Protein AF-A0A814G4C7-F1 (afdb_monomer_lite)

Secondary structure (DSSP, 8-state):
----S-S-----SEEEETTEEEE--S----------S---HHHHHHHHHHHHHHHHHHHHHHHHSS-HHHHHHHHHHHHHHHHHHH-----S-----HHHHHHHHHTTT-GGGGHHHHHHHHHHHHHHHH-TTS-HHHHHHHS---S--SS----S-GGG-----SGGGTTTS-TTS--EEEEE-S--TTSGGGHHHHHHHHHTT-EE---S-SEEEEEEETTEEEEEEE--EEEEES-GGGGTEEEEEEEE--TTSSBPEEEEEEEE----------------HHHHHHHHHHHHHS-HHHHHT-SSHHHHHHHHHHHH-

Radius of gyration: 27.92 Å; chains: 1; bounding box: 57×71×72 Å

Organism: NCBI:txid104777

Sequence (321 aa):
MFVSNQRNLNLPKEISIVKNNVEVVENFKLLGVAIDKKLTFPKYVAELRTSINKRLYSIKRLFYLSHKRALQKLANTYYNCVHKLLHIKMSGTTVDDFNKLNNELGKYDLECYQHRPIKRISRFIFKIFNNNNSPVRLKMSLTKNCENKTVSYNLMNNDQFFIPSKEDYLFSLDSNLPLLIVGDLNEDLLSEKGKDLKQFMEFYDLKNCITKPTRIKESSSGANFKLTKSLIDVCLHNSIDDFGITLKSDVVGCPFSNHNFICVSLEVQCENLPEEPIYGRNLSSVKVDSIIEELKKVNFEEVLSFVESYRQWGCMKNKIL

Foldseek 3Di:
DDDDPDPDDPDDQWDDDPHDTDGDDPDDDPPPDPPDPPCCVVVVVVVVVVVVQVLLVLLVVQLFQADLVVVLVLVVVVVVVVCVVVVDDDPDDSCSDPVVVCVVCVVVVNNVVVSVSSVVVSVVLVCLVPDPPRDPVVVVNRGGPDDDSPDDDCRDDDPPDDDDDPCNVVPVPPLVDKDKDWFQQVQFPVDPSNVVVVVVCVVSVKDWQEDFFQFWDWDDDDPDIDIDTTRRTTIIINPCVVVQWDKDWDWAQDPPHRGTDIDIDIDHPDPPPPPPPPDDDPDDPVRVVLQVVLVVVDPVVVLVVDPDVVSSVVSSVVSRD

pLDDT: mean 70.3, std 19.33, range [33.22, 98.06]

Structure (mmCIF, N/CA/C/O backbone):
data_AF-A0A814G4C7-F1
#
_entry.id   AF-A0A814G4C7-F1
#
loop_
_atom_site.group_PDB
_atom_site.id
_atom_site.type_symbol
_atom_site.label_atom_id
_atom_site.label_alt_id
_atom_site.label_comp_id
_atom_site.label_asym_id
_atom_site.label_entity_id
_atom_site.label_seq_id
_atom_site.pdbx_PDB_ins_code
_atom_site.Cartn_x
_atom_site.Cartn_y
_atom_site.Cartn_z
_atom_site.occupancy
_atom_site.B_iso_or_equiv
_atom_site.auth_seq_id
_atom_site.auth_comp_id
_atom_site.auth_asym_id
_atom_site.auth_atom_id
_atom_site.pdbx_PDB_model_num
ATOM 1 N N . MET A 1 1 ? -12.009 -15.598 0.744 1.00 60.09 1 MET A N 1
ATOM 2 C CA . MET A 1 1 ? -12.899 -15.146 -0.347 1.00 60.09 1 MET A CA 1
ATOM 3 C C . MET A 1 1 ? -12.364 -15.708 -1.652 1.00 60.09 1 MET A C 1
ATOM 5 O O . MET A 1 1 ? -11.240 -15.378 -2.007 1.00 60.09 1 MET A O 1
ATOM 9 N N . PHE A 1 2 ? -13.120 -16.577 -2.324 1.00 58.19 2 PHE A N 1
ATOM 10 C CA . PHE A 1 2 ? -12.771 -17.032 -3.672 1.00 58.19 2 PHE A CA 1
ATOM 11 C C . PHE A 1 2 ? -13.249 -15.981 -4.669 1.00 58.19 2 PHE A C 1
ATOM 13 O O . PHE A 1 2 ? -14.430 -15.651 -4.692 1.00 58.19 2 PHE A O 1
ATOM 20 N N . VAL A 1 3 ? -12.333 -15.430 -5.463 1.00 56.94 3 VAL A N 1
ATOM 21 C CA . VAL A 1 3 ? -12.662 -14.498 -6.546 1.00 56.94 3 VAL A CA 1
ATOM 22 C C . VAL A 1 3 ? -12.290 -15.180 -7.847 1.00 56.94 3 VAL A C 1
ATOM 24 O O . VAL A 1 3 ? -11.132 -15.538 -8.048 1.00 56.94 3 VAL A O 1
ATOM 27 N N . SER A 1 4 ? -13.270 -15.388 -8.719 1.00 65.38 4 SER A N 1
ATOM 28 C CA . SER A 1 4 ? -13.045 -16.006 -10.020 1.00 65.38 4 SER A CA 1
ATOM 29 C C . SER A 1 4 ? -13.966 -15.418 -11.075 1.00 65.38 4 SER A C 1
ATOM 31 O O . SER A 1 4 ? -15.096 -15.029 -10.792 1.00 65.38 4 SER A O 1
ATOM 33 N N . ASN A 1 5 ? -13.472 -15.403 -12.310 1.00 58.16 5 ASN A N 1
ATOM 34 C CA . ASN A 1 5 ? -14.211 -14.958 -13.487 1.00 58.16 5 ASN A CA 1
ATOM 35 C C . ASN A 1 5 ? -15.009 -16.097 -14.150 1.00 58.16 5 ASN A C 1
ATOM 37 O O . ASN A 1 5 ? -15.668 -15.879 -15.167 1.00 58.16 5 ASN A O 1
ATOM 41 N N . GLN A 1 6 ? -14.943 -17.319 -13.612 1.00 66.06 6 GLN A N 1
ATOM 42 C CA . GLN A 1 6 ? -15.715 -18.456 -14.109 1.00 66.06 6 GLN A CA 1
ATOM 43 C C . GLN A 1 6 ? -17.125 -18.442 -13.513 1.00 66.06 6 GLN A C 1
ATOM 45 O O . GLN A 1 6 ? -17.291 -18.468 -12.297 1.00 66.06 6 GLN A O 1
ATOM 50 N N . ARG A 1 7 ? -18.145 -18.424 -14.381 1.00 65.50 7 ARG A N 1
ATOM 51 C CA . ARG A 1 7 ? -19.561 -18.322 -13.979 1.00 65.50 7 ARG A CA 1
ATOM 52 C C . ARG A 1 7 ? -20.101 -19.561 -13.252 1.00 65.50 7 ARG A C 1
ATOM 54 O O . ARG A 1 7 ? -21.048 -19.420 -12.495 1.00 65.50 7 ARG A O 1
ATOM 61 N N . ASN A 1 8 ? -19.489 -20.732 -13.450 1.00 72.56 8 ASN A N 1
ATOM 62 C CA . ASN A 1 8 ? -19.946 -22.015 -12.903 1.00 72.56 8 ASN A CA 1
ATOM 63 C C . ASN A 1 8 ? -18.814 -22.710 -12.138 1.00 72.56 8 ASN A C 1
ATOM 65 O O . ASN A 1 8 ? -18.283 -23.731 -12.574 1.00 72.56 8 ASN A O 1
ATOM 69 N N . LEU A 1 9 ? -18.400 -22.118 -11.023 1.00 77.25 9 LEU A N 1
ATOM 70 C CA . LEU A 1 9 ? -17.435 -22.745 -10.131 1.00 77.25 9 LEU A CA 1
ATOM 71 C C . LEU A 1 9 ? -18.157 -23.667 -9.155 1.00 77.25 9 LEU A C 1
ATOM 73 O O . LEU A 1 9 ? -18.882 -23.203 -8.280 1.00 77.25 9 LEU A O 1
ATOM 77 N N . ASN A 1 10 ? -17.912 -24.970 -9.283 1.00 82.88 10 ASN A N 1
ATOM 78 C CA . ASN A 1 10 ? -18.248 -25.929 -8.238 1.00 82.88 10 ASN A CA 1
ATOM 79 C C . ASN A 1 10 ? -17.259 -25.737 -7.086 1.00 82.88 10 ASN A C 1
ATOM 81 O O . ASN A 1 10 ? -16.163 -26.300 -7.096 1.00 82.88 10 ASN A O 1
ATOM 85 N N . LEU A 1 11 ? -17.625 -24.885 -6.129 1.00 82.69 11 LEU A N 1
ATOM 86 C CA . LEU A 1 11 ? -16.849 -24.713 -4.909 1.00 82.69 11 LEU A CA 1
ATOM 87 C C . LEU A 1 11 ? -16.983 -25.978 -4.040 1.00 82.69 11 LEU A C 1
ATOM 89 O O . LEU A 1 11 ? -18.080 -26.531 -3.927 1.00 82.69 11 LEU A O 1
ATOM 93 N N . PRO A 1 12 ? -15.887 -26.468 -3.437 1.00 88.25 12 PRO A N 1
ATOM 94 C CA . PRO A 1 12 ? -15.961 -27.572 -2.487 1.00 88.25 12 PRO A CA 1
ATOM 95 C C . PRO A 1 12 ? -16.747 -27.141 -1.241 1.00 88.25 12 PRO A C 1
ATOM 97 O O . PRO A 1 12 ? -16.702 -25.975 -0.859 1.00 88.25 12 PRO A O 1
ATOM 100 N N . LYS A 1 13 ? -17.448 -28.080 -0.590 1.00 88.38 13 LYS A N 1
ATOM 101 C CA . LYS A 1 13 ? -18.199 -27.798 0.650 1.00 88.38 13 LYS A CA 1
ATOM 102 C C . LYS A 1 13 ? -17.291 -27.388 1.810 1.00 88.38 13 LYS A C 1
ATOM 104 O O . LYS A 1 13 ? -17.662 -26.550 2.621 1.00 88.38 13 LYS A O 1
ATOM 109 N N . GLU A 1 14 ? -16.096 -27.964 1.864 1.00 90.31 14 GLU A N 1
ATOM 110 C CA . GLU A 1 14 ? -15.096 -27.688 2.887 1.00 90.31 14 GLU A CA 1
ATOM 111 C C . GLU A 1 14 ? -13.723 -27.543 2.248 1.00 90.31 14 GLU A C 1
ATOM 113 O O . GLU A 1 14 ? -13.413 -28.174 1.233 1.00 90.31 14 GLU A O 1
ATOM 118 N N . ILE A 1 15 ? -12.884 -26.720 2.866 1.00 86.38 15 ILE A N 1
ATOM 119 C CA . ILE A 1 15 ? -11.491 -26.547 2.479 1.00 86.38 15 ILE A CA 1
ATOM 120 C C . ILE A 1 15 ? -10.638 -26.775 3.712 1.00 86.38 15 ILE A C 1
ATOM 122 O O . ILE A 1 15 ? -10.821 -26.117 4.735 1.00 86.38 15 ILE A O 1
ATOM 126 N N . SER A 1 16 ? -9.697 -27.711 3.607 1.00 83.88 16 SER A N 1
ATOM 127 C CA . SER A 1 16 ? -8.701 -27.923 4.651 1.00 83.88 16 SER A CA 1
ATOM 128 C C . SER A 1 16 ? -7.633 -26.841 4.548 1.00 83.88 16 SER A C 1
ATOM 130 O O . SER A 1 16 ? -6.918 -26.743 3.547 1.00 83.88 16 SER A O 1
ATOM 132 N N . ILE A 1 17 ? -7.531 -26.017 5.587 1.00 73.62 17 ILE A N 1
ATOM 133 C CA . ILE A 1 17 ? -6.427 -25.078 5.765 1.00 73.62 17 ILE A CA 1
ATOM 134 C C . ILE A 1 17 ? -5.600 -25.602 6.937 1.00 73.62 17 ILE A C 1
ATOM 136 O O . ILE A 1 17 ? -6.027 -25.578 8.094 1.00 73.62 17 ILE A O 1
ATOM 140 N N . VAL A 1 18 ? -4.406 -26.107 6.618 1.00 84.25 18 VAL A N 1
ATOM 141 C CA . VAL A 1 18 ? -3.503 -26.812 7.542 1.00 84.25 18 VAL A CA 1
ATOM 142 C C . VAL A 1 18 ? -4.119 -28.116 8.075 1.00 84.25 18 VAL A C 1
ATOM 144 O O . VAL A 1 18 ? -3.872 -29.176 7.508 1.00 84.25 18 VAL A O 1
ATOM 147 N N . LYS A 1 19 ? -4.899 -28.050 9.161 1.00 81.38 19 LYS A N 1
ATOM 148 C CA . LYS A 1 19 ? -5.564 -29.191 9.828 1.00 81.38 19 LYS A CA 1
ATOM 149 C C . LYS A 1 19 ? -7.019 -28.899 10.210 1.00 81.38 19 LYS A C 1
ATOM 151 O O . LYS A 1 19 ? -7.645 -29.717 10.874 1.00 81.38 19 LYS A O 1
ATOM 156 N N . ASN A 1 20 ? -7.538 -27.737 9.824 1.00 59.56 20 ASN A N 1
ATOM 157 C CA . ASN A 1 20 ? -8.901 -27.333 10.130 1.00 59.56 20 ASN A CA 1
ATOM 158 C C . ASN A 1 20 ? -9.721 -27.349 8.845 1.00 59.56 20 ASN A C 1
ATOM 160 O O . ASN A 1 20 ? -9.333 -26.725 7.854 1.00 59.56 20 ASN A O 1
ATOM 164 N N . ASN A 1 21 ? -10.855 -28.041 8.885 1.00 84.88 21 ASN A N 1
ATOM 165 C CA . ASN A 1 21 ? -11.843 -27.974 7.822 1.00 84.88 21 ASN A CA 1
ATOM 166 C C . ASN A 1 21 ? -12.663 -26.700 8.005 1.00 84.88 21 ASN A C 1
ATOM 168 O O . ASN A 1 21 ? -13.291 -26.494 9.042 1.00 84.88 21 ASN A O 1
ATOM 172 N N . VAL A 1 22 ? -12.619 -25.834 6.999 1.00 81.25 22 VAL A N 1
ATOM 173 C CA . VAL A 1 22 ? -13.391 -24.596 6.959 1.00 81.25 22 VAL A CA 1
ATOM 174 C C . VAL A 1 22 ? -14.523 -24.782 5.961 1.00 81.25 22 VAL A C 1
ATOM 176 O O . VAL A 1 22 ? -14.273 -25.043 4.783 1.00 81.25 22 VAL A O 1
ATOM 179 N N . GLU A 1 23 ? -15.761 -24.653 6.432 1.00 88.25 23 GLU A N 1
ATOM 180 C CA . GLU A 1 23 ? -16.954 -24.688 5.586 1.00 88.25 23 GLU A CA 1
ATOM 181 C C . GLU A 1 23 ? -16.963 -23.495 4.621 1.00 88.25 23 GLU A C 1
ATOM 183 O O . GLU A 1 23 ? -16.705 -22.346 4.998 1.00 88.25 23 GLU A O 1
ATOM 188 N N . VAL A 1 24 ? -17.266 -23.764 3.353 1.00 86.69 24 VAL A N 1
ATOM 189 C CA . VAL A 1 24 ? -17.439 -22.724 2.341 1.00 86.69 24 VAL A CA 1
ATOM 190 C C . VAL A 1 24 ? -18.880 -22.232 2.391 1.00 86.69 24 VAL A C 1
ATOM 192 O O . VAL A 1 24 ? -19.799 -22.916 1.954 1.00 86.69 24 VAL A O 1
ATOM 195 N N . VAL A 1 25 ? -19.069 -21.016 2.900 1.00 80.56 25 VAL A N 1
ATOM 196 C CA . VAL A 1 25 ? -20.382 -20.362 2.961 1.00 80.56 25 VAL A CA 1
ATOM 197 C C . VAL A 1 25 ? -20.638 -19.508 1.716 1.00 80.56 25 VAL A C 1
ATOM 199 O O . VAL A 1 25 ? -19.768 -18.754 1.276 1.00 80.56 25 VAL A O 1
ATOM 202 N N . GLU A 1 26 ? -21.846 -19.600 1.156 1.00 75.06 26 GLU A N 1
ATOM 203 C CA . GLU A 1 26 ? -22.252 -18.827 -0.033 1.00 75.06 26 GLU A CA 1
ATOM 204 C C . GLU A 1 26 ? -22.404 -17.330 0.263 1.00 75.06 26 GLU A C 1
ATOM 206 O O . GLU A 1 26 ? -22.112 -16.483 -0.579 1.00 75.06 26 GLU A O 1
ATOM 211 N N . ASN A 1 27 ? -22.843 -17.002 1.479 1.00 68.56 27 ASN A N 1
ATOM 212 C CA . ASN A 1 27 ? -23.067 -15.640 1.933 1.00 68.56 27 ASN A CA 1
ATOM 213 C C . ASN A 1 27 ? -22.378 -15.446 3.279 1.00 68.56 27 ASN A C 1
ATOM 215 O O . ASN A 1 27 ? -22.599 -16.211 4.215 1.00 68.56 27 ASN A O 1
ATOM 219 N N . PHE A 1 28 ? -21.584 -14.388 3.403 1.00 65.88 28 PHE A N 1
ATOM 220 C CA . PHE A 1 28 ? -21.055 -13.955 4.689 1.00 65.88 28 PHE A CA 1
ATOM 221 C C . PHE A 1 28 ? -21.421 -12.492 4.906 1.00 65.88 28 PHE A C 1
ATOM 223 O O . PHE A 1 28 ? -21.301 -11.653 4.012 1.00 65.88 28 PHE A O 1
ATOM 230 N N . LYS A 1 29 ? -21.891 -12.173 6.110 1.00 54.06 29 LYS A N 1
ATOM 231 C CA . LYS A 1 29 ? -22.128 -10.791 6.514 1.00 54.06 29 LYS A CA 1
ATOM 232 C C . LYS A 1 29 ? -20.833 -10.264 7.109 1.00 54.06 29 LYS A C 1
ATOM 234 O O . LYS A 1 29 ? -20.399 -10.740 8.155 1.00 54.06 29 LYS A O 1
ATOM 239 N N . LEU A 1 30 ? -20.220 -9.281 6.456 1.00 48.62 30 LEU A N 1
ATOM 240 C CA . LEU A 1 30 ? -19.101 -8.557 7.045 1.00 48.62 30 LEU A CA 1
ATOM 241 C C . LEU A 1 30 ? -19.642 -7.721 8.215 1.00 48.62 30 LEU A C 1
ATOM 243 O O . LEU A 1 30 ? -20.132 -6.608 8.030 1.00 48.62 30 LEU A O 1
ATOM 247 N N . LEU A 1 31 ? -19.602 -8.277 9.424 1.00 40.53 31 LEU A N 1
ATOM 248 C CA . LEU A 1 31 ? -19.873 -7.540 10.654 1.00 40.53 31 LEU A CA 1
ATOM 249 C C . LEU A 1 31 ? -18.631 -6.705 10.961 1.00 40.53 31 LEU A C 1
ATOM 251 O O . LEU A 1 31 ? -17.795 -7.076 11.777 1.00 40.53 31 LEU A O 1
ATOM 255 N N . GLY A 1 32 ? -18.468 -5.613 10.216 1.00 37.72 32 GLY A N 1
ATOM 256 C CA . GLY A 1 32 ? -17.390 -4.654 10.410 1.00 37.72 32 GLY A CA 1
ATOM 257 C C . GLY A 1 32 ? -17.548 -3.933 11.742 1.00 37.72 32 GLY A C 1
ATOM 258 O O . GLY A 1 32 ? -17.999 -2.795 11.775 1.00 37.72 32 GLY A O 1
ATOM 259 N N . VAL A 1 33 ? -17.173 -4.588 12.836 1.00 35.50 33 VAL A N 1
ATOM 260 C CA . VAL A 1 33 ? -16.870 -3.915 14.094 1.00 35.50 33 VAL A CA 1
ATOM 261 C C . VAL A 1 33 ? -15.358 -3.965 14.263 1.00 35.50 33 VAL A C 1
ATOM 263 O O . VAL A 1 33 ? -14.797 -4.926 14.780 1.00 35.50 33 VAL A O 1
ATOM 266 N N . ALA A 1 34 ? -14.684 -2.926 13.775 1.00 39.81 34 ALA A N 1
ATOM 267 C CA . ALA A 1 34 ? -13.292 -2.678 14.116 1.00 39.81 34 ALA A CA 1
ATOM 268 C C . ALA A 1 34 ? -13.260 -2.060 15.522 1.00 39.81 34 ALA A C 1
ATOM 270 O O . ALA A 1 34 ? -13.338 -0.842 15.672 1.00 39.81 34 ALA A O 1
ATOM 271 N N . ILE A 1 35 ? -13.219 -2.899 16.560 1.00 33.22 35 ILE A N 1
ATOM 272 C CA . ILE A 1 35 ? -12.972 -2.434 17.930 1.00 33.22 35 ILE A CA 1
ATOM 273 C C . ILE A 1 35 ? -11.461 -2.305 18.095 1.00 33.22 35 ILE A C 1
ATOM 275 O O . ILE A 1 35 ? -10.769 -3.271 18.415 1.00 33.22 35 ILE A O 1
ATOM 279 N N . ASP A 1 36 ? -10.947 -1.104 17.845 1.00 42.34 36 ASP A N 1
ATOM 280 C CA . ASP A 1 36 ? -9.582 -0.751 18.216 1.00 42.34 36 ASP A CA 1
ATOM 281 C C . ASP A 1 36 ? -9.508 -0.611 19.747 1.00 42.34 36 ASP A C 1
ATOM 283 O O . ASP A 1 36 ? -10.109 0.289 20.337 1.00 42.34 36 ASP A O 1
ATOM 287 N N . LYS A 1 37 ? -8.792 -1.528 20.409 1.00 38.97 37 LYS A N 1
ATOM 288 C CA . LYS A 1 37 ? -8.549 -1.489 21.864 1.00 38.97 37 LYS A CA 1
ATOM 289 C C . LYS A 1 37 ? -7.612 -0.346 22.274 1.00 38.97 37 LYS A C 1
ATOM 291 O O . LYS A 1 37 ? -7.474 -0.067 23.462 1.00 38.97 37 LYS A O 1
ATOM 296 N N . LYS A 1 38 ? -6.978 0.340 21.322 1.00 45.03 38 LYS A N 1
ATOM 297 C CA . LYS A 1 38 ? -6.176 1.535 21.566 1.00 45.03 38 LYS A CA 1
ATOM 298 C C . LYS A 1 38 ? -6.963 2.734 21.062 1.00 45.03 38 LYS A C 1
ATOM 300 O O . LYS A 1 38 ? -6.730 3.211 19.957 1.00 45.03 38 LYS A O 1
ATOM 305 N N . LEU A 1 39 ? -7.857 3.270 21.900 1.00 43.62 39 LEU A N 1
ATOM 306 C CA . LEU A 1 39 ? -8.481 4.587 21.706 1.00 43.62 39 LEU A CA 1
ATOM 307 C C . LEU A 1 39 ? -7.413 5.697 21.766 1.00 43.62 39 LEU A C 1
ATOM 309 O O . LEU A 1 39 ? -7.368 6.543 22.651 1.00 43.62 39 LEU A O 1
ATOM 313 N N . THR A 1 40 ? -6.549 5.713 20.760 1.00 53.72 40 THR A N 1
ATOM 314 C CA . THR A 1 40 ? -5.597 6.763 20.422 1.00 53.72 40 THR A 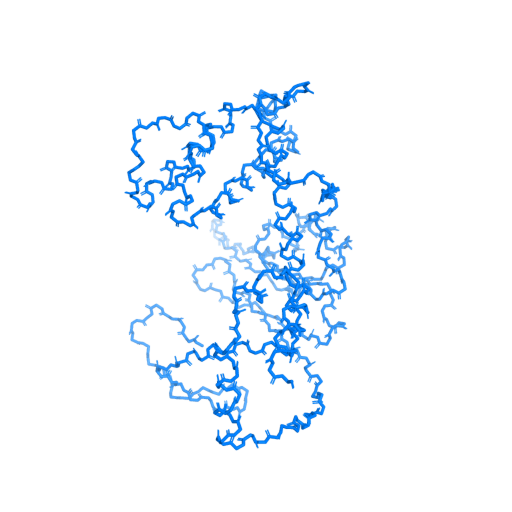CA 1
ATOM 315 C C . THR A 1 40 ? -6.292 7.837 19.597 1.00 53.72 40 THR A C 1
ATOM 317 O O . THR A 1 40 ? -5.640 8.586 18.885 1.00 53.72 40 THR A O 1
ATOM 320 N N . PHE A 1 41 ? -7.618 7.961 19.709 1.00 45.66 41 PHE A N 1
ATOM 321 C CA . PHE A 1 41 ? -8.405 8.966 19.006 1.00 45.66 41 PHE A CA 1
ATOM 322 C C . PHE A 1 41 ? -7.830 10.383 19.174 1.00 45.66 41 PHE A C 1
ATOM 324 O O . PHE A 1 41 ? -7.710 11.073 18.168 1.00 45.66 41 PHE A O 1
ATOM 331 N N . PRO A 1 42 ? -7.340 10.814 20.359 1.00 47.62 42 PRO A N 1
ATOM 332 C CA . PRO A 1 42 ? -6.660 12.106 20.485 1.00 47.62 42 PRO A CA 1
ATOM 333 C C . PRO A 1 42 ? -5.355 12.193 19.682 1.00 47.62 42 PRO A C 1
ATOM 335 O O . PRO A 1 42 ? -5.094 13.214 19.051 1.00 47.62 42 PRO A O 1
ATOM 338 N N . LYS A 1 43 ? -4.556 11.117 19.659 1.00 56.53 43 LYS A N 1
ATOM 339 C CA . LYS A 1 43 ? -3.323 11.026 18.862 1.00 56.53 43 LYS A CA 1
ATOM 340 C C . LYS A 1 43 ? -3.652 11.034 17.368 1.00 56.53 43 LYS A C 1
ATOM 342 O O . LYS A 1 43 ? -3.062 11.810 16.632 1.00 56.53 43 LYS A O 1
ATOM 347 N N . TYR A 1 44 ? -4.660 10.280 16.940 1.00 48.34 44 TYR A N 1
ATOM 348 C CA . TYR A 1 44 ? -5.130 10.236 15.560 1.00 48.34 44 TYR A CA 1
ATOM 349 C C . TYR A 1 44 ? -5.712 11.579 15.110 1.00 48.34 44 TYR A C 1
ATOM 351 O O . TYR A 1 44 ? -5.427 12.040 14.013 1.00 48.34 44 TYR A O 1
ATOM 359 N N . VAL A 1 45 ? -6.473 12.263 15.967 1.00 45.75 45 VAL A N 1
ATOM 360 C CA . VAL A 1 45 ? -6.979 13.619 15.711 1.00 45.75 45 VAL A CA 1
ATOM 361 C C . VAL A 1 45 ? -5.825 14.624 15.648 1.00 45.75 45 VAL A C 1
ATOM 363 O O . VAL A 1 45 ? -5.831 15.490 14.774 1.00 45.75 45 VAL A O 1
ATOM 366 N N . ALA A 1 46 ? -4.803 14.503 16.499 1.00 53.06 46 ALA A N 1
ATOM 367 C CA . ALA A 1 46 ? -3.606 15.345 16.452 1.00 53.06 46 ALA A CA 1
ATOM 368 C C . ALA A 1 46 ? -2.759 15.093 15.191 1.00 53.06 46 ALA A C 1
ATOM 370 O O . ALA A 1 46 ? -2.310 16.042 14.545 1.00 53.06 46 ALA A O 1
ATOM 371 N N . GLU A 1 47 ? -2.589 13.836 14.787 1.00 53.53 47 GLU A N 1
ATOM 372 C CA . GLU A 1 47 ? -1.917 13.429 13.551 1.00 53.53 47 GLU A CA 1
ATOM 373 C C . GLU A 1 47 ? -2.703 13.877 12.318 1.00 53.53 47 GLU A C 1
ATOM 375 O O . GLU A 1 47 ? -2.127 14.411 11.367 1.00 53.53 47 GLU A O 1
ATOM 380 N N . LEU A 1 48 ? -4.030 13.747 12.348 1.00 45.59 48 LEU A N 1
ATOM 381 C CA . LEU A 1 48 ? -4.928 14.204 11.297 1.00 45.59 48 LEU A CA 1
ATOM 382 C C . LEU A 1 48 ? -4.888 15.728 11.180 1.00 45.59 48 LEU A C 1
ATOM 384 O O . LEU A 1 48 ? -4.706 16.238 10.077 1.00 45.59 48 LEU A O 1
ATOM 388 N N . ARG A 1 49 ? -4.957 16.460 12.298 1.00 44.88 49 ARG A N 1
ATOM 389 C CA . ARG A 1 49 ? -4.784 17.920 12.353 1.00 44.88 49 ARG A CA 1
ATOM 390 C C . ARG A 1 49 ? -3.418 18.332 11.818 1.00 44.88 49 ARG A C 1
ATOM 392 O O . ARG A 1 49 ? -3.337 19.236 10.993 1.00 44.88 49 ARG A O 1
ATOM 399 N N . THR A 1 50 ? -2.354 17.632 12.202 1.00 51.94 50 THR A N 1
ATOM 400 C CA . THR A 1 50 ? -0.997 17.860 11.685 1.00 51.94 50 THR A CA 1
ATOM 401 C C . THR A 1 50 ? -0.933 17.606 10.178 1.00 51.94 50 THR A C 1
ATOM 403 O O . THR A 1 50 ? -0.377 18.414 9.436 1.00 51.94 50 THR A O 1
ATOM 406 N N . SER A 1 51 ? -1.560 16.537 9.683 1.00 46.00 51 SER A N 1
ATOM 407 C CA . SER A 1 51 ? -1.633 16.217 8.255 1.00 46.00 51 SER A CA 1
ATOM 408 C C . SER A 1 51 ? -2.429 17.267 7.480 1.00 46.00 51 SER A C 1
ATOM 410 O O . SER A 1 51 ? -2.001 17.695 6.408 1.00 46.00 51 SER A O 1
ATOM 412 N N . ILE A 1 52 ? -3.566 17.717 8.017 1.00 45.22 52 ILE A N 1
ATOM 413 C CA . ILE A 1 52 ? -4.409 18.773 7.445 1.00 45.22 52 ILE A CA 1
ATOM 414 C C . ILE A 1 52 ? -3.642 20.097 7.416 1.00 45.22 52 ILE A C 1
ATOM 416 O O . ILE A 1 52 ? -3.588 20.729 6.365 1.00 45.22 52 ILE A O 1
ATOM 420 N N . ASN A 1 53 ? -2.954 20.470 8.495 1.00 43.97 53 ASN A N 1
ATOM 421 C CA . ASN A 1 53 ? -2.151 21.691 8.571 1.00 43.97 53 ASN A CA 1
ATOM 422 C C . ASN A 1 53 ? -0.947 21.658 7.617 1.00 43.97 53 ASN A C 1
ATOM 424 O O . ASN A 1 53 ? -0.741 22.608 6.860 1.00 43.97 53 ASN A O 1
ATOM 428 N N . LYS A 1 54 ? -0.208 20.538 7.543 1.00 49.06 54 LYS A N 1
ATOM 429 C CA . LYS A 1 54 ? 0.859 20.321 6.541 1.00 49.06 54 LYS A CA 1
ATOM 430 C C . LYS A 1 54 ? 0.319 20.453 5.109 1.00 49.06 54 LYS A C 1
ATOM 432 O O . LYS A 1 54 ? 0.972 21.028 4.228 1.00 49.06 54 LYS A O 1
ATOM 437 N N . ARG A 1 55 ? -0.898 19.952 4.861 1.00 50.38 55 ARG A N 1
ATOM 438 C CA . ARG A 1 55 ? -1.582 20.075 3.566 1.00 50.38 55 ARG A CA 1
ATOM 439 C C . ARG A 1 55 ? -1.970 21.525 3.289 1.00 50.38 55 ARG A C 1
ATOM 441 O O . ARG A 1 55 ? -1.553 22.016 2.248 1.00 50.38 55 ARG A O 1
ATOM 448 N N . LEU A 1 56 ? -2.668 22.211 4.199 1.00 45.44 56 LEU A N 1
ATOM 449 C CA . LEU A 1 56 ? -3.068 23.627 4.104 1.00 45.44 56 LEU A CA 1
ATOM 450 C C . LEU A 1 56 ? -1.868 24.563 3.887 1.00 45.44 56 LEU A C 1
ATOM 452 O O . LEU A 1 56 ? -1.934 25.477 3.070 1.00 45.44 56 LEU A O 1
ATOM 456 N N . TYR A 1 57 ? -0.728 24.289 4.520 1.00 44.97 57 TYR A N 1
ATOM 457 C CA . TYR A 1 57 ? 0.520 25.014 4.275 1.00 44.97 57 TYR A CA 1
ATOM 458 C C . TYR A 1 57 ? 1.062 24.798 2.851 1.00 44.97 57 TYR A C 1
ATOM 460 O O . TYR A 1 57 ? 1.469 25.746 2.176 1.00 44.97 57 TYR A O 1
ATOM 468 N N . SER A 1 58 ? 1.000 23.564 2.341 1.00 45.50 58 SER A N 1
ATOM 469 C CA . SER A 1 58 ? 1.368 23.248 0.951 1.00 45.50 58 SER A CA 1
ATOM 470 C C . SER A 1 58 ? 0.440 23.937 -0.063 1.00 45.50 58 SER A C 1
ATOM 472 O O . SER A 1 58 ? 0.893 24.337 -1.136 1.00 45.50 58 SER A O 1
ATOM 474 N N . ILE A 1 59 ? -0.837 24.135 0.297 1.00 49.28 59 ILE A N 1
ATOM 475 C CA . ILE A 1 59 ? -1.801 24.958 -0.452 1.00 49.28 59 ILE A CA 1
ATOM 476 C C . ILE A 1 59 ? -1.367 26.429 -0.450 1.00 49.28 59 ILE A C 1
ATOM 478 O O . ILE A 1 59 ? -1.291 27.053 -1.505 1.00 49.28 59 ILE A O 1
ATOM 482 N N . LYS A 1 60 ? -1.007 26.978 0.716 1.00 46.81 60 LYS A N 1
ATOM 483 C CA . LYS A 1 60 ? -0.552 28.370 0.856 1.00 46.81 60 LYS A CA 1
ATOM 484 C C . LYS A 1 60 ? 0.739 28.623 0.056 1.00 46.81 60 LYS A C 1
ATOM 486 O O . LYS A 1 60 ? 0.820 29.622 -0.650 1.00 46.81 60 LYS A O 1
ATOM 491 N N . ARG A 1 61 ? 1.704 27.686 0.047 1.00 45.34 61 ARG A N 1
ATOM 492 C CA . ARG A 1 61 ? 2.922 27.762 -0.795 1.00 45.34 61 ARG A CA 1
ATOM 493 C C . ARG A 1 61 ? 2.629 27.709 -2.292 1.00 45.34 61 ARG 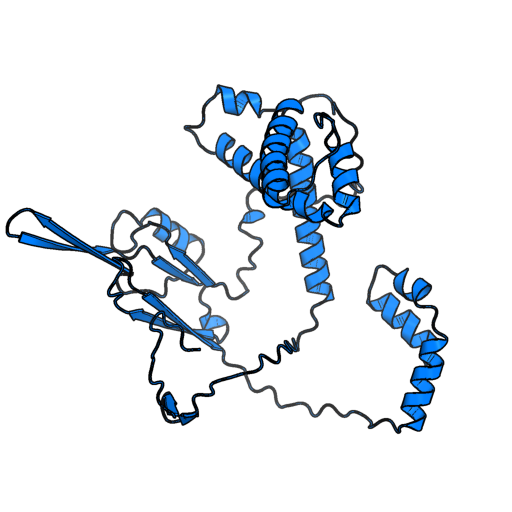A C 1
ATOM 495 O O . ARG A 1 61 ? 3.330 28.369 -3.046 1.00 45.34 61 ARG A O 1
ATOM 502 N N . LEU A 1 62 ? 1.606 26.986 -2.742 1.00 48.53 62 LEU A N 1
ATOM 503 C CA . LEU A 1 62 ? 1.216 26.992 -4.157 1.00 48.53 62 LEU A CA 1
ATOM 504 C C . LEU A 1 62 ? 0.794 28.376 -4.645 1.00 48.53 62 LEU A C 1
ATOM 506 O O . LEU A 1 62 ? 1.193 28.768 -5.737 1.00 48.53 62 LEU A O 1
ATOM 510 N N . PHE A 1 63 ? 0.084 29.137 -3.810 1.00 50.62 63 PHE A N 1
ATOM 511 C CA . PHE A 1 63 ? -0.261 30.532 -4.097 1.00 50.62 63 PHE A CA 1
ATOM 512 C C . PHE A 1 63 ? 0.962 31.470 -4.133 1.00 50.62 63 PHE A C 1
ATOM 514 O O . PHE A 1 63 ? 0.896 32.529 -4.751 1.00 50.62 63 PHE A O 1
ATOM 521 N N . TYR A 1 64 ? 2.091 31.065 -3.540 1.00 44.59 64 TYR A N 1
ATOM 522 C CA . TYR A 1 64 ? 3.386 31.758 -3.630 1.00 44.59 64 TYR A CA 1
ATOM 523 C C . TYR A 1 64 ? 4.274 31.274 -4.793 1.00 44.59 64 TYR A C 1
ATOM 525 O O . TYR A 1 64 ? 5.132 32.017 -5.270 1.00 44.59 64 TYR A O 1
ATOM 533 N N . LEU A 1 65 ? 4.083 30.035 -5.251 1.00 39.19 65 LEU A N 1
ATOM 534 C CA . LEU A 1 65 ? 4.931 29.338 -6.224 1.00 39.19 65 LEU A CA 1
ATOM 535 C C . LEU A 1 65 ? 4.318 29.273 -7.629 1.00 39.19 65 LEU A C 1
ATOM 537 O O . LEU A 1 65 ? 4.757 28.471 -8.442 1.00 39.19 65 LEU A O 1
ATOM 541 N N . SER A 1 66 ? 3.253 30.010 -7.940 1.00 46.75 66 SER A N 1
ATOM 542 C CA . SER A 1 66 ? 2.657 29.979 -9.281 1.00 46.75 66 SER A CA 1
ATOM 543 C C . SER A 1 66 ? 1.874 31.248 -9.584 1.00 46.75 66 SER A C 1
ATOM 545 O O . SER A 1 66 ? 1.158 31.773 -8.735 1.00 46.75 66 SER A O 1
ATOM 547 N N . HIS A 1 67 ? 1.976 31.730 -10.824 1.00 53.84 67 HIS A N 1
ATOM 548 C CA . HIS A 1 67 ? 1.206 32.883 -11.286 1.00 53.84 67 HIS A CA 1
ATOM 549 C C . HIS A 1 67 ? -0.301 32.596 -11.153 1.00 53.84 67 HIS A C 1
ATOM 551 O O . HIS A 1 67 ? -0.744 31.506 -11.528 1.00 53.84 67 HIS A O 1
ATOM 557 N N . LYS A 1 68 ? -1.108 33.577 -10.707 1.00 55.16 68 LYS A N 1
ATOM 558 C CA . LYS A 1 68 ? -2.581 33.445 -10.568 1.00 55.16 68 LYS A CA 1
ATOM 559 C C . LYS A 1 68 ? -3.211 32.777 -11.797 1.00 55.16 68 LYS A C 1
ATOM 561 O O . LYS A 1 68 ? -3.994 31.848 -11.670 1.00 55.16 68 LYS A O 1
ATOM 566 N N . ARG A 1 69 ? -2.773 33.175 -12.996 1.00 55.28 69 ARG A N 1
ATOM 567 C CA . ARG A 1 69 ? -3.244 32.646 -14.285 1.00 55.28 69 ARG A CA 1
ATOM 568 C C . ARG A 1 69 ? -2.895 31.168 -14.522 1.00 55.28 69 ARG A C 1
ATOM 570 O O . ARG A 1 69 ? -3.667 30.468 -15.168 1.00 55.28 69 ARG A O 1
ATOM 577 N N . ALA A 1 70 ? -1.757 30.688 -14.021 1.00 54.56 70 ALA A N 1
ATOM 578 C CA . ALA A 1 70 ? -1.340 29.290 -14.147 1.00 54.56 70 ALA A CA 1
ATOM 579 C C . ALA A 1 70 ? -2.116 28.386 -13.178 1.00 54.56 70 ALA A C 1
ATOM 581 O O . ALA A 1 70 ? -2.633 27.349 -13.593 1.00 54.56 70 ALA A O 1
ATOM 582 N N . LEU A 1 71 ? -2.283 28.824 -11.924 1.00 57.62 71 LEU A N 1
ATOM 583 C CA . LEU A 1 71 ? -3.147 28.142 -10.954 1.00 57.62 71 LEU A CA 1
ATOM 584 C C . LEU A 1 71 ? -4.595 28.103 -11.440 1.00 57.62 71 LEU A C 1
ATOM 586 O O . LEU A 1 71 ? -5.208 27.043 -11.401 1.00 57.62 71 LEU A O 1
ATOM 590 N N . GLN A 1 72 ? -5.100 29.215 -11.984 1.00 57.50 72 GLN A N 1
ATOM 591 C CA . GLN A 1 72 ? -6.449 29.287 -12.542 1.00 57.50 72 GLN A CA 1
ATOM 592 C C . GLN A 1 72 ? -6.625 28.322 -13.716 1.00 57.50 72 GLN A C 1
ATOM 594 O O . GLN A 1 72 ? -7.600 27.585 -13.759 1.00 57.50 72 GLN A O 1
ATOM 599 N N . LYS A 1 73 ? -5.668 28.251 -14.650 1.00 57.25 73 LYS A N 1
ATOM 600 C CA . LYS A 1 73 ? -5.742 27.312 -15.783 1.00 57.25 73 LYS A CA 1
ATOM 601 C C . LYS A 1 73 ? -5.732 25.850 -15.329 1.00 57.25 73 LYS A C 1
ATOM 603 O O . LYS A 1 73 ? -6.507 25.049 -15.852 1.00 57.25 73 LYS A O 1
ATOM 608 N N . LEU A 1 74 ? -4.887 25.501 -14.358 1.00 56.22 74 LEU A N 1
ATOM 609 C CA . LEU A 1 74 ? -4.786 24.136 -13.832 1.00 56.22 74 LEU A CA 1
ATOM 610 C C . LEU A 1 74 ? -6.028 23.745 -13.025 1.00 56.22 74 LEU A C 1
ATOM 612 O O . LEU A 1 74 ? -6.549 22.644 -13.204 1.00 56.22 74 LEU A O 1
ATOM 616 N N . ALA A 1 75 ? -6.537 24.665 -12.206 1.00 56.19 75 ALA A N 1
ATOM 617 C CA . ALA A 1 75 ? -7.812 24.522 -11.519 1.00 56.19 75 ALA A CA 1
ATOM 618 C C . ALA A 1 75 ? -8.947 24.323 -12.533 1.00 56.19 75 ALA A C 1
ATOM 620 O O . ALA A 1 75 ? -9.612 23.293 -12.495 1.00 56.19 75 ALA A O 1
ATOM 621 N N . ASN A 1 76 ? -9.106 25.229 -13.501 1.00 59.56 76 ASN A N 1
ATOM 622 C CA . ASN A 1 76 ? -10.163 25.164 -14.514 1.00 59.56 76 ASN A CA 1
ATOM 623 C C . ASN A 1 76 ? -10.107 23.861 -15.324 1.00 59.56 76 ASN A C 1
ATOM 625 O O . ASN A 1 76 ? -11.139 23.252 -15.585 1.00 59.56 76 ASN A O 1
ATOM 629 N N . THR A 1 77 ? -8.909 23.378 -15.667 1.00 58.62 77 THR A N 1
ATOM 630 C CA . THR A 1 77 ? -8.740 22.090 -16.366 1.00 58.62 77 THR A CA 1
ATOM 631 C C . THR A 1 77 ? -9.241 20.920 -15.526 1.00 58.62 77 THR A C 1
ATOM 633 O O . THR A 1 77 ? -9.968 20.063 -16.021 1.00 58.62 77 THR A O 1
ATOM 636 N N . TYR A 1 78 ? -8.884 20.887 -14.243 1.00 58.66 78 TYR A N 1
ATOM 637 C CA . TYR A 1 78 ? -9.323 19.831 -13.339 1.00 58.66 78 TYR A CA 1
ATOM 638 C C . TYR A 1 78 ? -10.829 19.897 -13.058 1.00 58.66 78 TYR A C 1
ATOM 640 O O . TYR A 1 78 ? -11.508 18.872 -13.086 1.00 58.66 78 TYR A O 1
ATOM 648 N N . TYR A 1 79 ? -11.368 21.089 -12.815 1.00 57.69 79 TYR A N 1
ATOM 649 C CA . TYR A 1 79 ? -12.787 21.264 -12.519 1.00 57.69 79 TYR A CA 1
ATOM 650 C C . TYR A 1 79 ? -13.669 20.992 -13.733 1.00 57.69 79 TYR A C 1
ATOM 652 O O . TYR A 1 79 ? -14.735 20.413 -13.568 1.00 57.69 79 TYR A O 1
ATOM 660 N N . ASN A 1 80 ? -13.189 21.254 -14.950 1.00 58.38 80 ASN A N 1
ATOM 661 C CA . ASN A 1 80 ? -13.838 20.763 -16.165 1.00 58.38 80 ASN A CA 1
ATOM 662 C C . ASN A 1 80 ? -13.924 19.229 -16.188 1.00 58.38 80 ASN A C 1
ATOM 664 O O . ASN A 1 80 ? -14.925 18.681 -16.643 1.00 58.38 80 ASN A O 1
ATOM 668 N N . CYS A 1 81 ? -12.918 18.517 -15.671 1.00 53.28 81 CYS A N 1
ATOM 669 C CA . CYS A 1 81 ? -12.988 17.061 -15.533 1.00 53.28 81 CYS A CA 1
ATOM 670 C C . CYS A 1 81 ? -14.002 16.631 -14.463 1.00 53.28 81 CYS A C 1
ATOM 672 O O . CYS A 1 81 ? -14.756 15.697 -14.705 1.00 53.28 81 CYS A O 1
ATOM 674 N N . VAL A 1 82 ? -14.067 17.316 -13.316 1.00 53.59 82 VAL A N 1
ATOM 675 C CA . VAL A 1 82 ? -15.058 17.024 -12.259 1.00 53.59 82 VAL A CA 1
ATOM 676 C C . VAL A 1 82 ? -16.482 17.316 -12.732 1.00 53.59 82 VAL A C 1
ATOM 678 O O . VAL A 1 82 ? -17.367 16.495 -12.532 1.00 53.59 82 VAL A O 1
ATOM 681 N N . HIS A 1 83 ? -16.694 18.430 -13.431 1.00 63.59 83 HIS A N 1
ATOM 682 C CA . HIS A 1 83 ? -17.969 18.788 -14.050 1.00 63.59 83 HIS A CA 1
ATOM 683 C C . HIS A 1 83 ? -18.424 17.718 -15.046 1.00 63.59 83 HIS A C 1
ATOM 685 O O . HIS A 1 83 ? -19.585 17.319 -15.044 1.00 63.59 83 HIS A O 1
ATOM 691 N N . LYS A 1 84 ? -17.513 17.232 -15.901 1.00 58.56 84 LYS A N 1
ATOM 692 C CA . LYS A 1 84 ? -17.810 16.129 -16.827 1.00 58.56 84 LYS A CA 1
ATOM 693 C C . LYS A 1 84 ? -18.134 14.828 -16.095 1.00 58.56 84 LYS A C 1
ATOM 695 O O . LYS A 1 84 ? -18.982 14.088 -16.567 1.00 58.56 84 LYS A O 1
ATOM 700 N N . LEU A 1 85 ? -17.471 14.563 -14.970 1.00 49.25 85 LEU A N 1
ATOM 701 C CA . LEU A 1 85 ? -17.655 13.339 -14.192 1.00 49.25 85 LEU A CA 1
ATOM 702 C C . LEU A 1 85 ? -18.967 13.337 -13.390 1.00 49.25 85 LEU A C 1
ATOM 704 O O . LEU A 1 85 ? -19.586 12.292 -13.240 1.00 49.25 85 LEU A O 1
ATOM 708 N N . LEU A 1 86 ? -19.371 14.492 -12.854 1.00 55.25 86 LEU A N 1
ATOM 709 C CA . LEU A 1 86 ? -20.508 14.615 -11.935 1.00 55.25 86 LEU A CA 1
ATOM 710 C C . LEU A 1 86 ? -21.761 15.220 -12.586 1.00 55.25 86 LEU A C 1
ATOM 712 O O . LEU A 1 86 ? -22.782 15.354 -11.923 1.00 55.25 86 LEU A O 1
ATOM 716 N N . HIS A 1 87 ? -21.692 15.620 -13.859 1.00 61.84 87 HIS A N 1
ATOM 717 C CA . HIS A 1 87 ? -22.773 16.296 -14.595 1.00 61.84 87 HIS A CA 1
ATOM 718 C C . HIS A 1 87 ? -23.330 17.571 -13.922 1.00 61.84 87 HIS A C 1
ATOM 720 O O . HIS A 1 87 ? -24.428 18.023 -14.246 1.00 61.84 87 HIS A O 1
ATOM 726 N N . ILE A 1 88 ? -22.569 18.196 -13.020 1.00 59.97 88 ILE A N 1
ATOM 727 C CA . ILE A 1 88 ? -22.989 19.406 -12.301 1.00 59.97 88 ILE A CA 1
ATOM 728 C C . ILE A 1 88 ? -22.826 20.610 -13.227 1.00 59.97 88 ILE A C 1
ATOM 730 O O . ILE A 1 88 ? -21.703 21.061 -13.421 1.00 59.97 88 ILE A O 1
ATOM 734 N N . LYS A 1 89 ? -23.920 21.159 -13.772 1.00 56.91 89 LYS A N 1
ATOM 735 C CA . LYS A 1 89 ? -23.890 22.409 -14.551 1.00 56.91 89 LYS A CA 1
ATOM 736 C C . LYS A 1 89 ? -23.526 23.585 -13.644 1.00 56.91 89 LYS A C 1
ATOM 738 O O . LYS A 1 89 ? -24.380 24.098 -12.928 1.00 56.91 89 LYS A O 1
ATOM 743 N N . MET A 1 90 ? -22.280 24.051 -13.700 1.00 56.59 90 MET A N 1
ATOM 744 C CA . MET A 1 90 ? -21.933 25.325 -13.069 1.00 56.59 90 MET A CA 1
ATOM 745 C C . MET A 1 90 ? -22.547 26.460 -13.887 1.00 56.59 90 MET A C 1
ATOM 747 O O . MET A 1 90 ? -22.285 26.587 -15.084 1.00 56.59 90 MET A O 1
ATOM 751 N N . SER A 1 91 ? -23.398 27.270 -13.263 1.00 49.56 91 SER A N 1
ATOM 752 C CA . SER A 1 91 ? -24.077 28.377 -13.929 1.00 49.56 91 SER A CA 1
ATOM 753 C C . SER A 1 91 ? -23.075 29.460 -14.350 1.00 49.56 91 SER A C 1
ATOM 755 O O . SER A 1 91 ? -22.689 30.325 -13.568 1.00 49.56 91 SER A O 1
ATOM 757 N N . GLY A 1 92 ? -22.659 29.405 -15.615 1.00 51.28 92 GLY A N 1
ATOM 758 C CA . GLY A 1 92 ? -22.476 30.589 -16.456 1.00 51.28 92 GLY A CA 1
ATOM 759 C C . GLY A 1 92 ? -21.318 31.543 -16.169 1.00 51.28 92 GLY A C 1
ATOM 760 O O . GLY A 1 92 ? -21.365 32.660 -16.668 1.00 51.28 92 GLY A O 1
ATOM 761 N N . THR A 1 93 ? -20.266 31.167 -15.442 1.00 43.16 93 THR A N 1
ATOM 762 C CA . THR A 1 93 ? -19.076 32.031 -15.361 1.00 43.16 93 THR A CA 1
ATOM 763 C C . THR A 1 93 ? -17.800 31.249 -15.610 1.00 43.16 93 THR A C 1
ATOM 765 O O . THR A 1 93 ? -17.553 30.207 -15.004 1.00 43.16 93 THR A O 1
ATOM 768 N N . THR A 1 94 ? -16.962 31.767 -16.512 1.00 48.88 94 THR A N 1
ATOM 769 C CA . THR A 1 94 ? -15.521 31.547 -16.436 1.00 48.88 94 THR A CA 1
ATOM 770 C C . THR A 1 94 ? -15.130 31.854 -15.002 1.00 48.88 94 THR A C 1
ATOM 772 O O . THR A 1 94 ? -15.225 32.994 -14.548 1.00 48.88 94 THR A O 1
ATOM 775 N N . VAL A 1 95 ? -14.822 30.816 -14.229 1.00 50.72 95 VAL A N 1
ATOM 776 C CA . VAL A 1 95 ? -14.430 31.014 -12.843 1.00 50.72 95 VAL A CA 1
ATOM 777 C C . VAL A 1 95 ? -13.049 31.655 -12.899 1.00 50.72 95 VAL A C 1
ATOM 779 O O . VAL A 1 95 ? -12.037 30.970 -13.016 1.00 50.72 95 VAL A O 1
ATOM 782 N N . ASP A 1 96 ? -13.018 32.983 -12.885 1.00 51.31 96 ASP A N 1
ATOM 783 C CA . ASP A 1 96 ? -11.799 33.793 -12.834 1.00 51.31 96 ASP A CA 1
ATOM 784 C C . ASP A 1 96 ? -11.335 34.017 -11.383 1.00 51.31 96 ASP A C 1
ATOM 786 O O . ASP A 1 96 ? -10.295 34.633 -11.128 1.00 51.31 96 ASP A O 1
ATOM 790 N N . ASP A 1 97 ? -12.099 33.485 -10.424 1.00 56.69 97 ASP A N 1
ATOM 791 C CA . ASP A 1 97 ? -11.865 33.611 -8.994 1.00 56.69 97 ASP A CA 1
ATOM 792 C C . ASP A 1 97 ? -12.060 32.273 -8.268 1.00 56.69 97 ASP A C 1
ATOM 794 O O . ASP A 1 97 ? -13.168 31.746 -8.154 1.00 56.69 97 ASP A O 1
ATOM 798 N N . PHE A 1 98 ? -10.955 31.740 -7.750 1.00 54.16 98 PHE A N 1
ATOM 799 C CA . PHE A 1 98 ? -10.908 30.507 -6.969 1.00 54.16 98 PHE A CA 1
ATOM 800 C C . PHE A 1 98 ? -11.872 30.525 -5.767 1.00 54.16 98 PHE A C 1
ATOM 802 O O . PHE A 1 98 ? -12.427 29.485 -5.419 1.00 54.16 98 PHE A O 1
ATOM 809 N N . ASN A 1 99 ? -12.130 31.698 -5.176 1.00 58.81 99 ASN A N 1
ATOM 810 C CA . ASN A 1 99 ? -13.015 31.828 -4.017 1.00 58.81 99 ASN A CA 1
ATOM 811 C C . ASN A 1 99 ? -14.487 31.599 -4.369 1.00 58.81 99 ASN A C 1
ATOM 813 O O . ASN A 1 99 ? -15.197 30.945 -3.611 1.00 58.81 99 ASN A O 1
ATOM 817 N N . LYS A 1 100 ? -14.946 32.071 -5.536 1.00 63.09 100 LYS A N 1
ATOM 818 C CA . LYS A 1 100 ? -16.331 31.835 -5.978 1.00 63.09 100 LYS A CA 1
ATOM 819 C C . LYS A 1 100 ? -16.604 30.344 -6.144 1.00 63.09 100 LYS A C 1
ATOM 821 O O . LYS A 1 100 ? -17.629 29.850 -5.698 1.00 63.09 100 LYS A O 1
ATOM 826 N N . LEU A 1 101 ? -15.653 29.620 -6.726 1.00 60.03 101 LEU A N 1
ATOM 827 C CA . LEU A 1 101 ? -15.758 28.175 -6.893 1.00 60.03 101 LEU A CA 1
ATOM 828 C C . LEU A 1 101 ? -15.680 27.414 -5.570 1.00 60.03 101 LEU A C 1
ATOM 830 O O . LEU A 1 101 ? -16.390 26.428 -5.404 1.00 60.03 101 LEU A O 1
ATOM 834 N N . ASN A 1 102 ? -14.839 27.869 -4.639 1.00 60.84 102 ASN A N 1
ATOM 835 C CA . ASN A 1 102 ? -14.778 27.300 -3.297 1.00 60.84 102 ASN A CA 1
ATOM 836 C C . ASN A 1 102 ? -16.151 27.385 -2.612 1.00 60.84 102 ASN A C 1
ATOM 838 O O . ASN A 1 102 ? -16.686 26.371 -2.176 1.00 60.84 102 ASN A O 1
ATOM 842 N N . ASN A 1 103 ? -16.767 28.567 -2.657 1.00 66.56 103 ASN A N 1
ATOM 843 C CA . ASN A 1 103 ? -18.090 28.798 -2.088 1.00 66.56 103 ASN A CA 1
ATOM 844 C C . ASN A 1 103 ? -19.181 27.954 -2.772 1.00 66.56 103 ASN A C 1
ATOM 846 O O . ASN A 1 103 ? -20.099 27.491 -2.105 1.00 66.56 103 ASN A O 1
ATOM 850 N N . GLU A 1 104 ? -19.089 27.717 -4.086 1.00 64.31 104 GLU A N 1
ATOM 851 C CA . GLU A 1 104 ? -20.030 26.835 -4.791 1.00 64.31 104 GLU A CA 1
ATOM 852 C C . GLU A 1 104 ? -19.855 25.355 -4.426 1.00 64.31 104 GLU A C 1
ATOM 854 O O . GLU A 1 104 ? -20.847 24.647 -4.296 1.00 64.31 104 GLU A O 1
ATOM 859 N N . LEU A 1 105 ? -18.622 24.869 -4.234 1.00 59.38 105 LEU A N 1
ATOM 860 C CA . LEU A 1 105 ? -18.367 23.487 -3.802 1.00 59.38 105 LEU A CA 1
ATOM 861 C C . LEU A 1 105 ? -18.767 23.248 -2.341 1.00 59.38 105 LEU A C 1
ATOM 863 O O . LEU A 1 105 ? -19.199 22.142 -2.011 1.00 59.38 105 LEU A O 1
ATOM 867 N N . GLY A 1 106 ? -18.661 24.278 -1.497 1.00 61.75 106 GLY A N 1
ATOM 868 C CA . GLY A 1 106 ? -19.145 24.257 -0.116 1.00 61.75 106 GLY A CA 1
ATOM 869 C C . GLY A 1 106 ? -20.642 23.980 -0.010 1.00 61.75 106 GLY A C 1
ATOM 870 O O . GLY A 1 106 ? -21.060 23.247 0.877 1.00 61.75 106 GLY A O 1
ATOM 871 N N . LYS A 1 107 ? -21.451 24.417 -0.988 1.00 70.25 107 LYS A N 1
ATOM 872 C CA . LYS A 1 107 ? -22.894 24.099 -1.036 1.00 70.25 107 LYS A CA 1
ATOM 873 C C . LYS A 1 107 ? -23.202 22.600 -1.126 1.00 70.25 107 LYS A C 1
ATOM 875 O O . LYS A 1 107 ? -24.341 22.209 -0.896 1.00 70.25 107 LYS A O 1
ATOM 880 N N . TYR A 1 108 ? -22.219 21.782 -1.498 1.00 62.50 108 TYR A N 1
ATOM 881 C CA . TYR A 1 108 ? -22.355 20.336 -1.666 1.00 62.50 108 TYR A CA 1
ATOM 882 C C . TYR A 1 108 ? -21.491 19.538 -0.669 1.00 62.50 108 TYR A C 1
ATOM 884 O O . TYR A 1 108 ? -21.283 18.347 -0.889 1.00 62.50 108 TYR A O 1
ATOM 892 N N . ASP A 1 109 ? -20.924 20.175 0.367 1.00 59.38 109 ASP A N 1
ATOM 893 C CA . ASP A 1 109 ? -19.931 19.583 1.289 1.00 59.38 109 ASP A CA 1
ATOM 894 C C . ASP A 1 109 ? -18.675 19.013 0.590 1.00 59.38 109 ASP A C 1
ATOM 896 O O . ASP A 1 109 ? -17.951 18.153 1.101 1.00 59.38 109 ASP A O 1
ATOM 900 N N . LEU A 1 110 ? -18.355 19.519 -0.607 1.00 57.22 110 LEU A N 1
ATOM 901 C CA . LEU A 1 110 ? -17.220 19.055 -1.413 1.00 57.22 110 LEU A CA 1
ATOM 902 C C . LEU A 1 110 ? -15.954 19.902 -1.218 1.00 57.22 110 LEU A C 1
ATOM 904 O O . LEU A 1 110 ? -15.016 19.800 -2.010 1.00 57.22 110 LEU A O 1
ATOM 908 N N . GLU A 1 111 ? -15.865 20.711 -0.161 1.00 57.38 111 GLU A N 1
ATOM 909 C CA . GLU A 1 111 ? -14.689 21.552 0.130 1.00 57.38 111 GLU A CA 1
ATOM 910 C C . GLU A 1 111 ? -13.403 20.712 0.233 1.00 57.38 111 GLU A C 1
ATOM 912 O O . GLU A 1 111 ? -12.332 21.081 -0.259 1.00 57.38 111 GLU A O 1
ATOM 917 N N . CYS A 1 112 ? -13.530 19.491 0.760 1.00 52.56 112 CYS A N 1
ATOM 918 C CA . CYS A 1 112 ? -12.439 18.529 0.884 1.00 52.56 112 CYS A CA 1
ATOM 919 C C . CYS A 1 112 ? -11.840 18.085 -0.467 1.00 52.56 112 CYS A C 1
ATOM 921 O O . CYS A 1 112 ? -10.650 17.741 -0.538 1.00 52.56 112 CYS A O 1
ATOM 923 N N . TYR A 1 113 ? -12.612 18.142 -1.563 1.00 52.78 113 TYR A N 1
ATOM 924 C CA . TYR A 1 113 ? -12.139 17.773 -2.900 1.00 52.78 113 TYR A CA 1
ATOM 925 C C . TYR A 1 113 ? -11.059 18.715 -3.419 1.00 52.78 113 TYR A C 1
ATOM 927 O O . TYR A 1 113 ? -10.345 18.333 -4.340 1.00 52.78 113 TYR A O 1
ATOM 935 N N . GLN A 1 114 ? -10.865 19.886 -2.811 1.00 56.97 114 GLN A N 1
ATOM 936 C CA . GLN A 1 114 ? -9.853 20.871 -3.198 1.00 56.97 114 GLN A CA 1
ATOM 937 C C . GLN A 1 114 ? -8.437 20.453 -2.805 1.00 56.97 114 GLN A C 1
ATOM 939 O O . GLN A 1 114 ? -7.471 20.745 -3.514 1.00 56.97 114 GLN A O 1
ATOM 944 N N . HIS A 1 115 ? -8.288 19.676 -1.730 1.00 54.09 115 HIS A N 1
ATOM 945 C CA . HIS A 1 115 ? -6.975 19.211 -1.287 1.00 54.09 115 HIS A CA 1
ATOM 946 C C . HIS A 1 115 ? -6.298 18.307 -2.322 1.00 54.09 115 HIS A C 1
ATOM 948 O O . HIS A 1 115 ? -5.071 18.301 -2.432 1.00 54.09 115 HIS A O 1
ATOM 954 N N . ARG A 1 116 ? -7.068 17.539 -3.102 1.00 54.75 116 ARG A N 1
ATOM 955 C CA . ARG A 1 116 ? -6.527 16.558 -4.056 1.00 54.75 116 ARG A CA 1
ATOM 956 C C . ARG A 1 116 ? -5.947 17.212 -5.327 1.00 54.75 116 ARG A C 1
ATOM 958 O O . ARG A 1 116 ? -4.822 16.854 -5.684 1.00 54.75 116 ARG A O 1
ATOM 965 N N . PRO A 1 117 ? -6.613 18.183 -5.981 1.00 52.25 117 PRO A N 1
ATOM 966 C CA . PRO A 1 117 ? -6.067 19.007 -7.062 1.00 52.25 117 PRO A CA 1
ATOM 967 C C . PRO A 1 117 ? -4.857 19.789 -6.623 1.00 52.25 117 PRO A C 1
ATOM 969 O O . PRO A 1 117 ? -3.821 19.726 -7.270 1.00 52.25 117 PRO A O 1
ATOM 972 N N . ILE A 1 118 ? -4.962 20.458 -5.480 1.00 55.97 118 ILE A N 1
ATOM 973 C CA . ILE A 1 118 ? -3.893 21.295 -4.962 1.00 55.97 118 ILE A CA 1
ATOM 974 C C . ILE A 1 118 ? -2.665 20.420 -4.671 1.00 55.97 118 ILE A C 1
ATOM 976 O O . ILE A 1 118 ? -1.567 20.730 -5.115 1.00 55.97 118 ILE A O 1
ATOM 980 N N . LYS A 1 119 ? -2.848 19.225 -4.097 1.00 56.47 119 LYS A N 1
ATOM 981 C CA . LYS A 1 119 ? -1.778 18.225 -3.932 1.00 56.47 119 LYS A CA 1
ATOM 982 C C . LYS A 1 119 ? -1.190 17.718 -5.256 1.00 56.47 119 LYS A C 1
ATOM 984 O O . LYS A 1 119 ? 0.002 17.430 -5.331 1.00 56.47 119 LYS A O 1
ATOM 989 N N . ARG A 1 120 ? -1.999 17.549 -6.305 1.00 56.22 120 ARG A N 1
ATOM 990 C CA . ARG A 1 120 ? -1.507 17.129 -7.631 1.00 56.22 120 ARG A CA 1
ATOM 991 C C . ARG A 1 120 ? -0.717 18.247 -8.311 1.00 56.22 120 ARG A C 1
ATOM 993 O O . ARG A 1 120 ? 0.339 17.972 -8.873 1.00 56.22 120 ARG A O 1
ATOM 1000 N N . ILE A 1 121 ? -1.184 19.486 -8.196 1.00 56.78 121 ILE A N 1
ATOM 1001 C CA . ILE A 1 121 ? -0.542 20.688 -8.733 1.00 56.78 121 ILE A CA 1
ATOM 1002 C C . ILE A 1 121 ? 0.775 20.963 -7.987 1.00 56.78 121 ILE A C 1
ATOM 1004 O O . ILE A 1 121 ? 1.788 21.185 -8.645 1.00 56.78 121 ILE A O 1
ATOM 1008 N N . SER A 1 122 ? 0.828 20.841 -6.651 1.00 56.34 122 SER A N 1
ATOM 1009 C CA . SER A 1 122 ? 2.089 20.992 -5.897 1.00 56.34 122 SER A CA 1
ATOM 1010 C C . SER A 1 122 ? 3.114 19.940 -6.292 1.00 56.34 122 SER A C 1
ATOM 1012 O O . SER A 1 122 ? 4.272 20.272 -6.522 1.00 56.34 122 SER A O 1
ATOM 1014 N N . ARG A 1 123 ? 2.693 18.678 -6.425 1.00 58.38 123 ARG A N 1
ATOM 1015 C CA . ARG A 1 123 ? 3.563 17.590 -6.889 1.00 58.38 123 ARG A CA 1
ATOM 1016 C C . ARG A 1 123 ? 4.060 17.826 -8.309 1.00 58.38 123 ARG A C 1
ATOM 1018 O O . ARG A 1 123 ? 5.224 17.560 -8.582 1.00 58.38 123 ARG A O 1
ATOM 1025 N N . PHE A 1 124 ? 3.203 18.315 -9.201 1.00 65.31 124 PHE A N 1
ATOM 1026 C CA . PHE A 1 124 ? 3.590 18.662 -10.566 1.00 65.31 124 PHE A CA 1
ATOM 1027 C C . PHE A 1 124 ? 4.646 19.770 -10.573 1.00 65.31 124 PHE A C 1
ATOM 1029 O O . PHE A 1 124 ? 5.714 19.581 -11.143 1.00 65.31 124 PHE A O 1
ATOM 1036 N N . ILE A 1 125 ? 4.404 20.871 -9.862 1.00 59.50 125 ILE A N 1
ATOM 1037 C CA . ILE A 1 125 ? 5.348 21.991 -9.756 1.00 59.50 125 ILE A CA 1
ATOM 1038 C C . ILE A 1 125 ? 6.671 21.535 -9.135 1.00 59.50 125 ILE A C 1
ATOM 1040 O O . ILE A 1 125 ? 7.734 21.820 -9.680 1.00 59.50 125 ILE A O 1
ATOM 1044 N N . PHE A 1 126 ? 6.620 20.756 -8.053 1.00 63.22 126 PHE A N 1
ATOM 1045 C CA . PHE A 1 126 ? 7.806 20.173 -7.428 1.00 63.22 126 PHE A CA 1
ATOM 1046 C C . PHE A 1 126 ? 8.606 19.311 -8.412 1.00 63.22 126 PHE A C 1
ATOM 1048 O O . PHE A 1 126 ? 9.824 19.453 -8.493 1.00 63.22 126 PHE A O 1
ATOM 1055 N N . LYS A 1 127 ? 7.940 18.455 -9.197 1.00 65.25 127 LYS A N 1
ATOM 1056 C CA . LYS A 1 127 ? 8.590 17.646 -10.239 1.00 65.25 127 LYS A CA 1
ATOM 1057 C C . LYS A 1 127 ? 9.212 18.514 -11.332 1.00 65.25 127 LYS A C 1
ATOM 1059 O O . LYS A 1 127 ? 10.330 18.232 -11.747 1.00 65.25 127 LYS A O 1
ATOM 1064 N N . ILE A 1 128 ? 8.533 19.577 -11.769 1.00 66.88 128 ILE A N 1
ATOM 1065 C CA . ILE A 1 128 ? 9.083 20.507 -12.762 1.00 66.88 128 ILE A CA 1
ATOM 1066 C C . ILE A 1 128 ? 10.355 21.179 -12.235 1.00 66.88 128 ILE A C 1
ATOM 1068 O O . ILE A 1 128 ? 11.344 21.233 -12.962 1.00 66.88 128 ILE A O 1
ATOM 1072 N N . PHE A 1 129 ? 10.372 21.633 -10.982 1.00 61.44 129 PHE A N 1
ATOM 1073 C CA . PHE A 1 129 ? 11.545 22.294 -10.406 1.00 61.44 129 PHE A CA 1
ATOM 1074 C C . PHE A 1 129 ? 12.721 21.350 -10.148 1.00 61.44 129 PHE A C 1
ATOM 1076 O O . PHE A 1 129 ? 13.852 21.720 -10.446 1.00 61.44 129 PHE A O 1
ATOM 1083 N N . ASN A 1 130 ? 12.463 20.145 -9.635 1.00 64.50 130 ASN A N 1
ATOM 1084 C CA . ASN A 1 130 ? 13.521 19.210 -9.238 1.00 64.50 130 ASN A CA 1
ATOM 1085 C C . ASN A 1 130 ? 14.003 18.288 -10.369 1.00 64.50 130 ASN A C 1
ATOM 1087 O O . ASN A 1 130 ? 14.992 17.588 -10.194 1.00 64.50 130 ASN A O 1
ATOM 1091 N N . ASN A 1 131 ? 13.333 18.264 -11.523 1.00 68.19 131 ASN A N 1
ATOM 1092 C CA . ASN A 1 131 ? 13.833 17.553 -12.695 1.00 68.19 131 ASN A CA 1
ATOM 1093 C C . ASN A 1 131 ? 14.746 18.478 -13.521 1.00 68.19 131 ASN A C 1
ATOM 1095 O O . ASN A 1 131 ? 14.315 19.519 -14.033 1.00 68.19 131 ASN A O 1
ATOM 1099 N N . ASN A 1 132 ? 16.015 18.087 -13.666 1.00 75.50 132 ASN A N 1
ATOM 1100 C CA . ASN A 1 132 ? 17.034 18.843 -14.400 1.00 75.50 132 ASN A CA 1
ATOM 1101 C C . ASN A 1 132 ? 16.661 19.052 -15.876 1.00 75.50 132 ASN A C 1
ATOM 1103 O O . ASN A 1 132 ? 16.914 20.125 -16.415 1.00 75.50 132 ASN A O 1
ATOM 1107 N N . ASN A 1 133 ? 15.930 18.107 -16.472 1.00 79.81 133 ASN A N 1
ATOM 1108 C CA . ASN A 1 133 ? 15.510 18.139 -17.876 1.00 79.81 133 ASN A CA 1
ATOM 1109 C C . ASN A 1 133 ? 14.214 18.928 -18.123 1.00 79.81 133 ASN A C 1
ATOM 1111 O O . ASN A 1 133 ? 13.755 19.039 -19.259 1.00 79.81 133 ASN A O 1
ATOM 1115 N N . SER A 1 134 ? 13.581 19.468 -17.079 1.00 70.06 134 SER A N 1
ATOM 1116 C CA . SER A 1 134 ? 12.347 20.238 -17.248 1.00 70.06 134 SER A CA 1
ATOM 1117 C C . SER A 1 134 ? 12.577 21.531 -18.044 1.00 70.06 134 SER A C 1
ATOM 1119 O O . SER A 1 134 ? 13.543 22.248 -17.753 1.00 70.06 134 SER A O 1
ATOM 1121 N N . PRO A 1 135 ? 11.654 21.908 -18.956 1.00 75.69 135 PRO A N 1
ATOM 1122 C CA . PRO A 1 135 ? 11.796 23.099 -19.789 1.00 75.69 135 PRO A CA 1
ATOM 1123 C C . PRO A 1 135 ? 11.981 24.381 -18.971 1.00 75.69 135 PRO A C 1
ATOM 1125 O O . PRO A 1 135 ? 11.161 24.709 -18.110 1.00 75.69 135 PRO A O 1
ATOM 1128 N N . VAL A 1 136 ? 13.017 25.159 -19.296 1.00 71.56 136 VAL A N 1
ATOM 1129 C CA . VAL A 1 136 ? 13.363 26.406 -18.586 1.00 71.56 136 VAL A CA 1
ATOM 1130 C C . VAL A 1 136 ? 12.208 27.411 -18.612 1.00 71.56 136 VAL A C 1
ATOM 1132 O O . VAL A 1 136 ? 11.876 27.988 -17.582 1.00 71.56 136 VAL A O 1
ATOM 1135 N N . ARG A 1 137 ? 11.510 27.559 -19.749 1.00 62.78 137 ARG A N 1
ATOM 1136 C CA . ARG A 1 137 ? 10.319 28.426 -19.860 1.00 62.78 137 ARG A CA 1
ATOM 1137 C C . ARG A 1 137 ? 9.194 28.022 -18.905 1.00 62.78 137 ARG A C 1
ATOM 1139 O O . ARG A 1 137 ? 8.537 28.891 -18.340 1.00 62.78 137 ARG A O 1
ATOM 1146 N N . LEU A 1 138 ? 8.994 26.720 -18.700 1.00 58.28 138 LEU A N 1
ATOM 1147 C CA . LEU A 1 138 ? 7.979 26.209 -17.783 1.00 58.28 138 LEU A CA 1
ATOM 1148 C C . LEU A 1 138 ? 8.397 26.439 -16.328 1.00 58.28 138 LEU A C 1
ATOM 1150 O O . LEU A 1 138 ? 7.584 26.932 -15.552 1.00 58.28 138 LEU A O 1
ATOM 1154 N N . LYS A 1 139 ? 9.667 26.178 -15.984 1.00 66.06 139 LYS A N 1
ATOM 1155 C CA . LYS A 1 139 ? 10.244 26.537 -14.679 1.00 66.06 139 LYS A CA 1
ATOM 1156 C C . LYS A 1 139 ? 10.018 28.021 -14.385 1.00 66.06 139 LYS A C 1
ATOM 1158 O O . LYS A 1 139 ? 9.355 28.328 -13.408 1.00 66.06 139 LYS A O 1
ATOM 1163 N N . MET A 1 140 ? 10.431 28.916 -15.287 1.00 61.88 140 MET A N 1
ATOM 1164 C CA . MET A 1 140 ? 10.250 30.370 -15.147 1.00 61.88 140 MET A CA 1
ATOM 1165 C C . MET A 1 140 ? 8.783 30.784 -14.981 1.00 61.88 140 MET A C 1
ATOM 1167 O O . MET A 1 140 ? 8.484 31.627 -14.146 1.00 61.88 140 MET A O 1
ATOM 1171 N N . SER A 1 141 ? 7.846 30.163 -15.709 1.00 54.28 141 SER A N 1
ATOM 1172 C CA . SER A 1 141 ? 6.407 30.453 -15.560 1.00 54.28 141 SER A CA 1
ATOM 1173 C C . SER A 1 141 ? 5.820 30.044 -14.198 1.00 54.28 141 SER A C 1
ATOM 1175 O O . SER A 1 141 ? 4.742 30.506 -13.815 1.00 54.28 141 SER A O 1
ATOM 1177 N N . LEU A 1 142 ? 6.537 29.181 -13.472 1.00 59.28 142 LEU A N 1
ATOM 1178 C CA . LEU A 1 142 ? 6.219 28.712 -12.128 1.00 59.28 142 LEU A CA 1
ATOM 1179 C C . LEU A 1 142 ? 7.104 29.392 -11.062 1.00 59.28 142 LEU A C 1
ATOM 1181 O O . LEU A 1 142 ? 6.877 29.194 -9.875 1.00 59.28 142 LEU A O 1
ATOM 1185 N N . THR A 1 143 ? 8.100 30.212 -11.422 1.00 54.03 143 THR A N 1
ATOM 1186 C CA . THR A 1 143 ? 8.965 30.882 -10.436 1.00 54.03 143 THR A CA 1
ATOM 1187 C C . THR A 1 143 ? 8.456 32.292 -10.103 1.00 54.03 143 THR A C 1
ATOM 1189 O O . T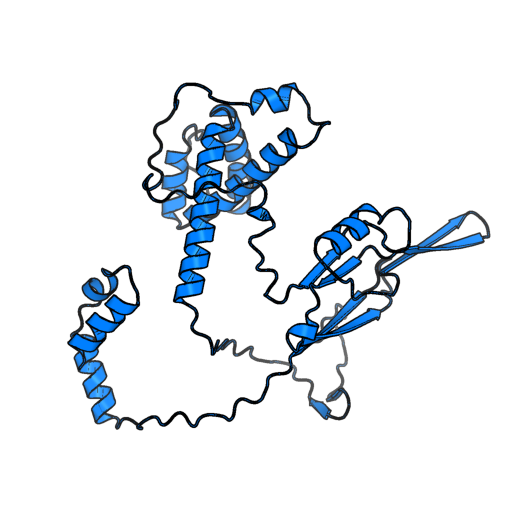HR A 1 143 ? 8.782 33.258 -10.776 1.00 54.03 143 THR A O 1
ATOM 1192 N N . LYS A 1 144 ? 7.702 32.356 -8.994 1.00 47.69 144 LYS A N 1
ATOM 1193 C CA . LYS A 1 144 ? 7.606 33.424 -7.970 1.00 47.69 144 LYS A CA 1
ATOM 1194 C C . LYS A 1 144 ? 6.966 34.794 -8.325 1.00 47.69 144 LYS A C 1
ATOM 1196 O O . LYS A 1 144 ? 7.496 35.597 -9.079 1.00 47.69 144 LYS A O 1
ATOM 1201 N N . ASN A 1 145 ? 5.876 35.107 -7.606 1.00 42.62 145 ASN A N 1
ATOM 1202 C CA . ASN A 1 145 ? 5.545 36.470 -7.159 1.00 42.62 145 ASN A CA 1
ATOM 1203 C C . ASN A 1 145 ? 6.527 36.807 -6.025 1.00 42.62 145 ASN A C 1
ATOM 1205 O O . ASN A 1 145 ? 6.356 36.321 -4.906 1.00 42.62 145 ASN A O 1
ATOM 1209 N N . CYS A 1 146 ? 7.602 37.538 -6.315 1.00 43.75 146 CYS A N 1
ATOM 1210 C CA . CYS A 1 146 ? 8.678 37.744 -5.343 1.00 43.75 146 CYS A CA 1
ATOM 1211 C C . CYS A 1 146 ? 8.365 38.787 -4.273 1.00 43.75 146 CYS A C 1
ATOM 1213 O O . CYS A 1 146 ? 8.912 38.663 -3.184 1.00 43.75 146 CYS A O 1
ATOM 1215 N N . GLU A 1 147 ? 7.521 39.784 -4.545 1.00 43.22 147 GLU A N 1
ATOM 1216 C CA . GLU A 1 147 ? 7.603 41.021 -3.750 1.00 43.22 147 GLU A CA 1
ATOM 1217 C C . GLU A 1 147 ? 6.280 41.526 -3.175 1.00 43.22 147 GLU A C 1
ATOM 1219 O O . GLU A 1 147 ? 6.312 42.204 -2.160 1.00 43.22 147 GLU A O 1
ATOM 1224 N N . ASN A 1 148 ? 5.114 41.127 -3.696 1.00 43.09 148 ASN A N 1
ATOM 1225 C CA . ASN A 1 148 ? 3.826 41.510 -3.107 1.00 43.09 148 ASN A CA 1
ATOM 1226 C C . ASN A 1 148 ? 2.781 40.395 -3.252 1.00 43.09 148 ASN A C 1
ATOM 1228 O O . ASN A 1 148 ? 2.613 39.815 -4.329 1.00 43.09 148 ASN A O 1
ATOM 1232 N N . LYS A 1 149 ? 2.046 40.097 -2.167 1.00 42.75 149 LYS A N 1
ATOM 1233 C CA . LYS A 1 149 ? 0.834 39.262 -2.228 1.00 42.75 149 LYS A CA 1
ATOM 1234 C C . LYS A 1 149 ? -0.152 39.956 -3.172 1.00 42.75 149 LYS A C 1
ATOM 1236 O O . LYS A 1 149 ? -0.786 40.929 -2.793 1.00 42.75 149 LYS A O 1
ATOM 1241 N N . THR A 1 150 ? -0.303 39.456 -4.393 1.00 39.41 150 THR A N 1
ATOM 1242 C CA . THR A 1 150 ? -1.251 40.019 -5.375 1.00 39.41 150 THR A CA 1
ATOM 1243 C C . THR A 1 150 ? -2.711 39.707 -5.044 1.00 39.41 150 THR A C 1
ATOM 1245 O O . THR A 1 150 ? -3.612 40.213 -5.708 1.00 39.41 150 THR A O 1
ATOM 1248 N N . VAL A 1 151 ? -2.967 38.872 -4.028 1.00 42.47 151 VAL A N 1
ATOM 1249 C CA . VAL A 1 151 ? -4.315 38.522 -3.575 1.00 42.47 151 VAL A CA 1
ATOM 1250 C C . VAL A 1 151 ? -4.315 38.298 -2.058 1.00 42.47 151 VAL A C 1
ATOM 1252 O O . VAL A 1 151 ? -3.498 37.535 -1.537 1.00 42.47 151 VAL A O 1
ATOM 1255 N N . SER A 1 152 ? -5.241 38.952 -1.356 1.00 41.38 152 SER A N 1
ATOM 1256 C CA . SER A 1 152 ? -5.589 38.642 0.034 1.00 41.38 152 SER A CA 1
ATOM 1257 C C . SER A 1 152 ? -6.372 37.324 0.062 1.00 41.38 152 SER A C 1
ATOM 1259 O O . SER A 1 152 ? -7.427 37.225 -0.558 1.00 41.38 152 SER A O 1
ATOM 1261 N N . TYR A 1 153 ? -5.848 36.301 0.742 1.00 44.84 153 TYR A N 1
ATOM 1262 C CA . TYR A 1 153 ? -6.564 35.049 1.006 1.00 44.84 153 TYR A CA 1
ATOM 1263 C C . TYR A 1 153 ? -6.676 34.843 2.514 1.00 44.84 153 TYR A C 1
ATOM 1265 O O . TYR A 1 153 ? -5.657 34.787 3.210 1.00 44.84 153 TYR A O 1
ATOM 1273 N N . ASN A 1 154 ? -7.903 34.676 3.005 1.00 41.62 154 ASN A N 1
ATOM 1274 C CA . ASN A 1 154 ? -8.182 34.381 4.406 1.00 41.62 154 ASN A CA 1
ATOM 1275 C C . ASN A 1 154 ? -8.095 32.864 4.651 1.00 41.62 154 ASN A C 1
ATOM 1277 O O . ASN A 1 154 ? -9.097 32.170 4.772 1.00 41.62 154 ASN A O 1
ATOM 1281 N N . LEU A 1 155 ? -6.876 32.322 4.621 1.00 44.94 155 LEU A N 1
ATOM 1282 C CA . LEU A 1 155 ? -6.603 30.938 5.021 1.00 44.94 155 LEU A CA 1
ATOM 1283 C C . LEU A 1 155 ? -6.100 30.969 6.468 1.00 44.94 155 LEU A C 1
ATOM 1285 O O . LEU A 1 155 ? -5.117 31.673 6.712 1.00 44.94 155 LEU A O 1
ATOM 1289 N N . MET A 1 156 ? -6.772 30.228 7.361 1.00 34.59 156 MET A N 1
ATOM 1290 C CA . MET A 1 156 ? -6.662 30.238 8.835 1.00 34.59 156 MET A CA 1
ATOM 1291 C C . MET A 1 156 ? -5.291 30.620 9.448 1.00 34.59 156 MET A C 1
ATOM 1293 O O . MET A 1 156 ? -4.234 30.301 8.899 1.00 34.59 156 MET A O 1
ATOM 1297 N N . ASN A 1 157 ? -5.395 31.298 10.605 1.00 39.44 157 ASN A N 1
ATOM 1298 C CA . ASN A 1 157 ? -4.406 31.957 11.479 1.00 39.44 157 ASN A CA 1
ATOM 1299 C C . ASN A 1 157 ? -2.920 31.630 11.294 1.00 39.44 157 ASN A C 1
ATOM 1301 O O . ASN A 1 157 ? -2.501 30.475 11.243 1.00 39.44 157 ASN A O 1
ATOM 1305 N N . ASN A 1 158 ? -2.114 32.699 11.282 1.00 41.47 158 ASN A N 1
ATOM 1306 C CA . ASN A 1 158 ? -0.696 32.628 10.962 1.00 41.47 158 ASN A CA 1
ATOM 1307 C C . ASN A 1 158 ? 0.208 32.081 12.080 1.00 41.47 158 ASN A C 1
ATOM 1309 O O . ASN A 1 158 ? 1.346 31.699 11.819 1.00 41.47 158 ASN A O 1
ATOM 1313 N N . ASP A 1 159 ? -0.305 31.982 13.300 1.00 40.50 159 ASP A N 1
ATOM 1314 C CA . ASP A 1 159 ? 0.522 31.724 14.484 1.00 40.50 159 ASP A CA 1
ATOM 1315 C C . ASP A 1 159 ? 0.637 30.223 14.817 1.00 40.50 159 ASP A C 1
ATOM 1317 O O . ASP A 1 159 ? 1.248 29.838 15.806 1.00 40.50 159 ASP A O 1
ATOM 1321 N N . GLN A 1 160 ? 0.064 29.352 13.974 1.00 40.66 160 GLN A N 1
ATOM 1322 C CA . GLN A 1 160 ? 0.110 27.886 14.111 1.00 40.66 160 GLN A CA 1
ATOM 1323 C C . GLN A 1 160 ? 0.916 27.200 12.989 1.00 40.66 160 GLN A C 1
ATOM 1325 O O . GLN A 1 160 ? 0.738 26.008 12.723 1.00 40.66 160 GLN A O 1
ATOM 1330 N N . PHE A 1 161 ? 1.779 27.938 12.281 1.00 39.66 161 PHE A N 1
ATOM 1331 C CA . PHE A 1 161 ? 2.530 27.396 11.148 1.00 39.66 161 PHE A CA 1
ATOM 1332 C C . PHE A 1 161 ? 3.777 26.618 11.559 1.00 39.66 161 PHE A C 1
ATOM 1334 O O . PHE A 1 161 ? 4.677 27.140 12.205 1.00 39.66 161 PHE A O 1
ATOM 1341 N N . PHE A 1 162 ? 3.872 25.391 11.054 1.00 38.56 162 PHE A N 1
ATOM 1342 C CA . PHE A 1 162 ? 5.102 24.610 11.020 1.00 38.56 162 PHE A CA 1
ATOM 1343 C C . PHE A 1 162 ? 5.689 24.664 9.602 1.00 38.56 162 PHE A C 1
ATOM 1345 O O . PHE A 1 162 ? 4.963 24.436 8.630 1.00 38.56 162 PHE A O 1
ATOM 1352 N N . ILE A 1 163 ? 6.980 24.980 9.472 1.00 39.22 163 ILE A N 1
ATOM 1353 C CA . ILE A 1 163 ? 7.718 25.014 8.199 1.00 39.22 163 ILE A CA 1
ATOM 1354 C C . ILE A 1 163 ? 8.370 23.642 8.012 1.00 39.22 163 ILE A C 1
ATOM 1356 O O . ILE A 1 163 ? 9.330 23.369 8.727 1.00 39.22 163 ILE A O 1
ATOM 1360 N N . PRO A 1 164 ? 7.909 22.781 7.082 1.00 37.44 164 PRO A N 1
ATOM 1361 C CA . PRO A 1 164 ? 8.526 21.480 6.926 1.00 37.44 164 PRO A CA 1
ATOM 1362 C C . PRO A 1 164 ? 9.735 21.554 5.982 1.00 37.44 164 PRO A C 1
ATOM 1364 O O . PRO A 1 164 ? 9.629 22.118 4.882 1.00 37.44 164 PRO A O 1
ATOM 1367 N N . SER A 1 165 ? 10.860 20.974 6.391 1.00 41.56 165 SER A N 1
ATOM 1368 C CA . SER A 1 165 ? 12.054 20.773 5.573 1.00 41.56 165 SER A CA 1
ATOM 1369 C C . SER A 1 165 ? 11.846 19.652 4.539 1.00 41.56 165 SER A C 1
ATOM 1371 O O . SER A 1 165 ? 10.795 19.009 4.462 1.00 41.56 165 SER A O 1
ATOM 1373 N N . LYS A 1 166 ? 12.840 19.437 3.666 1.00 37.44 166 LYS A N 1
ATOM 1374 C CA . LYS A 1 166 ? 12.805 18.398 2.618 1.00 37.44 166 LYS A CA 1
ATOM 1375 C C . LYS A 1 166 ? 12.742 16.987 3.226 1.00 37.44 166 LYS A C 1
ATOM 1377 O O . LYS A 1 166 ? 12.196 16.083 2.595 1.00 37.44 166 LYS A O 1
ATOM 1382 N N . GLU A 1 167 ? 13.232 16.835 4.453 1.00 41.31 167 GLU A N 1
ATOM 1383 C CA . GLU A 1 167 ? 13.145 15.618 5.251 1.00 41.31 167 GLU A CA 1
ATOM 1384 C C . GLU A 1 167 ? 11.690 15.291 5.670 1.00 41.31 167 GLU A C 1
ATOM 1386 O O . GLU A 1 167 ? 11.262 14.141 5.605 1.00 41.31 167 GLU A O 1
ATOM 1391 N N . ASP A 1 168 ? 10.846 16.280 5.969 1.00 42.94 168 ASP A N 1
ATOM 1392 C CA . ASP A 1 168 ? 9.533 16.066 6.610 1.00 42.94 168 ASP A CA 1
ATOM 1393 C C . ASP A 1 168 ? 8.475 15.280 5.810 1.00 42.94 168 ASP A C 1
ATOM 1395 O O . ASP A 1 168 ? 7.425 14.918 6.354 1.00 42.94 168 ASP A O 1
ATOM 1399 N N . TYR A 1 169 ? 8.707 15.035 4.517 1.00 43.50 169 TYR A N 1
ATOM 1400 C CA . TYR A 1 169 ? 7.831 14.216 3.666 1.00 43.50 169 TYR A CA 1
ATOM 1401 C C . TYR A 1 169 ? 8.222 12.732 3.620 1.00 43.50 169 TYR A C 1
ATOM 1403 O O . TYR A 1 169 ? 7.377 11.911 3.265 1.00 43.50 169 TYR A O 1
ATOM 1411 N N . LEU A 1 170 ? 9.470 12.403 3.961 1.00 41.66 170 LEU A N 1
ATOM 1412 C CA . LEU A 1 170 ? 9.995 11.035 4.052 1.00 41.66 170 LEU A CA 1
ATOM 1413 C C . LEU A 1 170 ? 10.121 10.584 5.518 1.00 41.66 170 LEU A C 1
ATOM 1415 O O . LEU A 1 170 ? 9.847 9.430 5.815 1.00 41.66 170 LEU A O 1
ATOM 1419 N N . PHE A 1 171 ? 10.421 11.508 6.438 1.00 43.41 171 PHE A N 1
ATOM 1420 C CA . PHE A 1 171 ? 10.660 11.245 7.863 1.00 43.41 171 PHE A CA 1
ATOM 1421 C C . PHE A 1 171 ? 9.411 11.296 8.761 1.00 43.41 171 PHE A C 1
ATOM 1423 O O . PHE A 1 171 ? 9.527 11.229 9.979 1.00 43.41 171 PHE A O 1
ATOM 1430 N N . SER A 1 172 ? 8.194 11.402 8.210 1.00 49.09 172 SER A N 1
ATOM 1431 C CA . SER A 1 172 ? 6.981 11.254 9.038 1.00 49.09 172 SER A CA 1
ATOM 1432 C C . SER A 1 172 ? 6.564 9.797 9.258 1.00 49.09 172 SER A C 1
ATOM 1434 O O . SER A 1 172 ? 5.526 9.560 9.870 1.00 49.09 172 SER A O 1
ATOM 1436 N N . LEU A 1 173 ? 7.299 8.839 8.693 1.00 55.84 173 LEU A N 1
ATOM 1437 C CA . LEU A 1 173 ? 7.206 7.442 9.090 1.00 55.84 173 LEU A CA 1
ATOM 1438 C C . LEU A 1 173 ? 8.177 7.281 10.253 1.00 55.84 173 LEU A C 1
ATOM 1440 O O . LEU A 1 173 ? 9.386 7.337 10.057 1.00 55.84 173 LEU A O 1
ATOM 1444 N N . ASP A 1 174 ? 7.629 7.182 11.461 1.00 65.50 174 ASP A N 1
ATOM 1445 C CA . ASP A 1 174 ? 8.404 6.826 12.643 1.00 65.50 174 ASP A CA 1
ATOM 1446 C C . ASP A 1 174 ? 9.079 5.480 12.363 1.00 65.50 174 ASP A C 1
ATOM 1448 O O . ASP A 1 174 ? 8.398 4.467 12.200 1.00 65.50 174 ASP A O 1
ATOM 1452 N N . SER A 1 175 ? 10.407 5.479 12.239 1.00 65.12 175 SER A N 1
ATOM 1453 C CA . SER A 1 175 ? 11.187 4.267 11.979 1.00 65.12 175 SER A CA 1
ATOM 1454 C C . SER A 1 175 ? 11.067 3.251 13.116 1.00 65.12 175 SER A C 1
ATOM 1456 O O . SER A 1 175 ? 11.392 2.087 12.913 1.00 65.12 175 SER A O 1
ATOM 1458 N N . ASN A 1 176 ? 10.558 3.676 14.280 1.00 74.31 176 ASN A N 1
ATOM 1459 C CA . ASN A 1 176 ? 10.216 2.817 15.411 1.00 74.31 176 ASN A CA 1
ATOM 1460 C C . ASN A 1 176 ? 8.804 2.222 15.307 1.00 74.31 176 ASN A C 1
ATOM 1462 O O . ASN A 1 176 ? 8.312 1.657 16.279 1.00 74.31 176 ASN A O 1
ATOM 1466 N N . LEU A 1 177 ? 8.113 2.372 14.176 1.00 80.38 177 LEU A N 1
ATOM 1467 C CA . LEU A 1 177 ? 6.872 1.661 13.886 1.00 80.38 177 LEU A CA 1
ATOM 1468 C C . LEU A 1 177 ? 7.101 0.656 12.754 1.00 80.38 177 LEU A C 1
ATOM 1470 O O . LEU A 1 177 ? 7.871 0.938 11.834 1.00 80.38 177 LEU A O 1
ATOM 1474 N N . PRO A 1 178 ? 6.410 -0.495 12.771 1.00 84.88 178 PRO A N 1
ATOM 1475 C CA . PRO A 1 178 ? 6.531 -1.476 11.705 1.00 84.88 178 PRO A CA 1
ATOM 1476 C C . PRO A 1 178 ? 6.037 -0.885 10.376 1.00 84.88 178 PRO A C 1
ATOM 1478 O O . PRO A 1 178 ? 4.903 -0.413 10.260 1.00 84.88 178 PRO A O 1
ATOM 1481 N N . LEU A 1 179 ? 6.900 -0.924 9.365 1.00 86.94 179 LEU A N 1
ATOM 1482 C CA . LEU A 1 179 ? 6.684 -0.408 8.019 1.00 86.94 179 LEU A CA 1
ATOM 1483 C C . LEU A 1 179 ? 6.719 -1.563 7.018 1.00 86.94 179 LEU A C 1
ATOM 1485 O O . LEU A 1 179 ? 7.642 -2.373 7.020 1.00 86.94 179 LEU A O 1
ATOM 1489 N N . LEU A 1 180 ? 5.734 -1.592 6.120 1.00 90.50 180 LEU A N 1
ATOM 1490 C CA . LEU A 1 180 ? 5.667 -2.525 5.000 1.00 90.50 180 LEU A CA 1
ATOM 1491 C C . LEU A 1 180 ? 5.337 -1.758 3.713 1.00 90.50 180 LEU A C 1
ATOM 1493 O O . LEU A 1 180 ? 4.336 -1.042 3.649 1.00 90.50 180 LEU A O 1
ATOM 1497 N N . ILE A 1 181 ? 6.168 -1.906 2.685 1.00 88.75 181 ILE A N 1
ATOM 1498 C CA . ILE A 1 181 ? 6.019 -1.258 1.377 1.00 88.75 181 ILE A CA 1
ATOM 1499 C C . ILE A 1 181 ? 5.919 -2.345 0.311 1.00 88.75 181 ILE A C 1
ATOM 1501 O O . ILE A 1 181 ? 6.871 -3.091 0.119 1.00 88.75 181 ILE A O 1
ATOM 1505 N N . VAL A 1 182 ? 4.808 -2.405 -0.424 1.00 91.94 182 VAL A N 1
ATOM 1506 C CA . VAL A 1 182 ? 4.601 -3.377 -1.513 1.00 91.94 182 VAL A CA 1
ATOM 1507 C C . VAL A 1 182 ? 4.345 -2.646 -2.826 1.00 91.94 182 VAL A C 1
ATOM 1509 O O . VAL A 1 182 ? 3.499 -1.749 -2.872 1.00 91.94 182 VAL A O 1
ATOM 1512 N N . GLY A 1 183 ? 5.038 -3.027 -3.901 1.00 90.69 183 GLY A N 1
ATOM 1513 C CA . GLY A 1 183 ? 4.749 -2.482 -5.229 1.00 90.69 183 GLY A CA 1
ATOM 1514 C C . GLY A 1 183 ? 5.736 -2.865 -6.330 1.00 90.69 183 GLY A C 1
ATOM 1515 O O . GLY A 1 183 ? 6.824 -3.363 -6.057 1.00 90.69 183 GLY A O 1
ATOM 1516 N N . ASP A 1 184 ? 5.343 -2.588 -7.575 1.00 92.38 184 ASP A N 1
ATOM 1517 C CA . ASP A 1 184 ? 6.204 -2.649 -8.762 1.00 92.38 184 ASP A CA 1
ATOM 1518 C C . ASP A 1 184 ? 7.032 -1.362 -8.862 1.00 92.38 184 ASP A C 1
ATOM 1520 O O . ASP A 1 184 ? 6.506 -0.287 -9.176 1.00 92.38 184 ASP A O 1
ATOM 1524 N N . LEU A 1 185 ? 8.327 -1.459 -8.571 1.00 88.56 185 LEU A N 1
ATOM 1525 C CA . LEU A 1 185 ? 9.243 -0.321 -8.632 1.00 88.56 185 LEU A CA 1
ATOM 1526 C C . LEU A 1 185 ? 9.939 -0.197 -9.987 1.00 88.56 185 LEU A C 1
ATOM 1528 O O . LEU A 1 185 ? 10.616 0.799 -10.219 1.00 88.56 185 LEU A O 1
ATOM 1532 N N . ASN A 1 186 ? 9.755 -1.165 -10.893 1.00 90.75 186 ASN A N 1
ATOM 1533 C CA . ASN A 1 186 ? 10.472 -1.258 -12.169 1.00 90.75 186 ASN A CA 1
ATOM 1534 C C . ASN A 1 186 ? 12.012 -1.218 -12.041 1.00 90.75 186 ASN A C 1
ATOM 1536 O O . ASN A 1 186 ? 12.707 -0.991 -13.031 1.00 90.75 186 ASN A O 1
ATOM 1540 N N . GLU A 1 187 ? 12.534 -1.510 -10.849 1.00 91.50 187 GLU A N 1
ATOM 1541 C CA . GLU A 1 187 ? 13.958 -1.596 -10.532 1.00 91.50 187 GLU A CA 1
ATOM 1542 C C . GLU A 1 187 ? 14.310 -3.046 -10.217 1.00 91.50 187 GLU A C 1
ATOM 1544 O O . GLU A 1 187 ? 13.779 -3.636 -9.278 1.00 91.50 187 GLU A O 1
ATOM 1549 N N . ASP A 1 188 ? 15.176 -3.648 -11.029 1.00 96.94 188 ASP A N 1
ATOM 1550 C CA . ASP A 1 188 ? 15.461 -5.080 -10.943 1.00 96.94 188 ASP A CA 1
ATOM 1551 C C . ASP A 1 188 ? 16.542 -5.379 -9.904 1.00 96.94 188 ASP A C 1
ATOM 1553 O O . ASP A 1 188 ? 17.737 -5.195 -10.152 1.00 96.94 188 ASP A O 1
ATOM 1557 N N . LEU A 1 189 ? 16.120 -5.896 -8.750 1.00 96.44 189 LEU A N 1
ATOM 1558 C CA . LEU A 1 189 ? 17.013 -6.241 -7.643 1.00 96.44 189 LEU A CA 1
ATOM 1559 C C . LEU A 1 189 ? 17.987 -7.386 -7.970 1.00 96.44 189 LEU A C 1
ATOM 1561 O O . LEU A 1 189 ? 19.028 -7.496 -7.317 1.00 96.44 189 LEU A O 1
ATOM 1565 N N . LEU A 1 190 ? 17.702 -8.207 -8.989 1.00 96.19 190 LEU A N 1
ATOM 1566 C CA . LEU A 1 190 ? 18.593 -9.292 -9.426 1.00 96.19 190 LEU A CA 1
ATOM 1567 C C . LEU A 1 190 ? 19.723 -8.818 -10.348 1.00 96.19 190 LEU A C 1
ATOM 1569 O O . LEU A 1 190 ? 20.628 -9.598 -10.637 1.00 96.19 190 LEU A O 1
ATOM 1573 N N . SER A 1 191 ? 19.695 -7.567 -10.811 1.00 95.12 191 SER A N 1
ATOM 1574 C CA . SER A 1 191 ? 20.715 -7.014 -11.702 1.00 95.12 191 SER A CA 1
ATOM 1575 C C . SER A 1 191 ? 21.333 -5.727 -11.151 1.00 95.12 191 SER A C 1
ATOM 1577 O O . SER A 1 191 ? 20.968 -5.228 -10.082 1.00 95.12 191 SER A O 1
ATOM 1579 N N . GLU A 1 192 ? 22.295 -5.181 -11.896 1.00 95.06 192 GLU A N 1
ATOM 1580 C CA . GLU A 1 192 ? 22.903 -3.873 -11.621 1.00 95.06 192 GLU A CA 1
ATOM 1581 C C . GLU A 1 192 ? 21.921 -2.711 -11.803 1.00 95.06 192 GLU A C 1
ATOM 1583 O O . GLU A 1 192 ? 22.166 -1.616 -11.306 1.00 95.06 192 GLU A O 1
ATOM 1588 N N . LYS A 1 193 ? 20.789 -2.932 -12.490 1.00 90.50 193 LYS A N 1
ATOM 1589 C CA . LYS A 1 193 ? 19.774 -1.887 -12.668 1.00 90.50 193 LYS A CA 1
ATOM 1590 C C . LYS A 1 193 ? 19.170 -1.471 -11.329 1.00 90.50 193 LYS A C 1
ATOM 1592 O O . LYS A 1 193 ? 19.029 -0.285 -11.093 1.00 90.50 193 LYS A O 1
ATOM 1597 N N . GLY A 1 194 ? 18.957 -2.414 -10.411 1.00 91.69 194 GLY A N 1
ATOM 1598 C CA . GLY A 1 194 ? 18.447 -2.130 -9.069 1.00 91.69 194 GLY A CA 1
ATOM 1599 C C . GLY A 1 194 ? 19.455 -1.505 -8.096 1.00 91.69 194 GLY A C 1
ATOM 1600 O O . GLY A 1 194 ? 19.213 -1.563 -6.892 1.00 91.69 194 GLY A O 1
ATOM 1601 N N . LYS A 1 195 ? 20.591 -0.951 -8.551 1.00 94.00 195 LYS A N 1
ATOM 1602 C CA . LYS A 1 195 ? 21.612 -0.350 -7.671 1.00 94.00 195 LYS A CA 1
ATOM 1603 C C . LYS A 1 195 ? 21.047 0.785 -6.815 1.00 94.00 195 LYS A C 1
ATOM 1605 O O . LYS A 1 195 ? 21.290 0.804 -5.611 1.00 94.00 195 LYS A O 1
ATOM 1610 N N . ASP A 1 196 ? 20.266 1.682 -7.409 1.00 87.88 196 ASP A N 1
ATOM 1611 C CA . ASP A 1 196 ? 19.690 2.826 -6.692 1.00 87.88 196 ASP A CA 1
ATOM 1612 C C . ASP A 1 196 ? 18.677 2.363 -5.633 1.00 87.88 196 ASP A C 1
ATOM 1614 O O . ASP A 1 196 ? 18.657 2.876 -4.515 1.00 87.88 196 ASP A O 1
ATOM 1618 N N . LEU A 1 197 ? 17.886 1.327 -5.943 1.00 89.44 197 LEU A N 1
ATOM 1619 C CA . LEU A 1 197 ? 16.967 0.717 -4.983 1.00 89.44 197 LEU A CA 1
ATOM 1620 C C . LEU A 1 197 ? 17.712 -0.002 -3.847 1.00 89.44 197 LEU A C 1
ATOM 1622 O O . LEU A 1 197 ? 17.301 0.105 -2.696 1.00 89.44 197 LEU A O 1
ATOM 1626 N N . LYS A 1 198 ? 18.826 -0.685 -4.139 1.00 95.19 198 LYS A N 1
ATOM 1627 C CA . LYS A 1 198 ? 19.687 -1.306 -3.117 1.00 95.19 198 LYS A CA 1
ATOM 1628 C C . LYS A 1 198 ? 20.284 -0.259 -2.174 1.00 95.19 198 LYS A C 1
ATOM 1630 O O . LYS A 1 198 ? 20.224 -0.444 -0.965 1.00 95.19 198 LYS A O 1
ATOM 1635 N N . GLN A 1 199 ? 20.780 0.860 -2.709 1.00 89.50 199 GLN A N 1
ATOM 1636 C CA . GLN A 1 199 ? 21.283 1.977 -1.898 1.00 89.50 199 GLN A CA 1
ATOM 1637 C C . GLN A 1 199 ? 20.180 2.612 -1.048 1.00 89.50 199 GLN A C 1
ATOM 1639 O O . GLN A 1 199 ? 20.405 2.940 0.112 1.00 89.50 199 GLN A O 1
ATOM 1644 N N . PHE A 1 200 ? 18.977 2.763 -1.606 1.00 85.12 200 PHE A N 1
ATOM 1645 C CA . PHE A 1 200 ? 17.813 3.226 -0.855 1.00 85.12 200 PHE A CA 1
ATOM 1646 C C . PHE A 1 200 ? 17.471 2.269 0.296 1.00 85.12 200 PHE A C 1
ATOM 1648 O O . PHE A 1 200 ? 17.252 2.714 1.418 1.00 85.12 200 PHE A O 1
ATOM 1655 N N . MET A 1 201 ? 17.452 0.962 0.034 1.00 90.44 201 MET A N 1
ATOM 1656 C CA . MET A 1 201 ? 17.198 -0.055 1.052 1.00 90.44 201 MET A CA 1
ATOM 1657 C C . MET A 1 201 ? 18.238 -0.014 2.174 1.00 90.44 201 MET A C 1
ATOM 1659 O O . MET A 1 201 ? 17.863 -0.007 3.338 1.00 90.44 201 MET A O 1
ATOM 1663 N N . GLU A 1 202 ? 19.521 0.089 1.832 1.00 91.88 202 GLU A N 1
ATOM 1664 C CA . GLU A 1 202 ? 20.615 0.205 2.801 1.00 91.88 202 GLU A CA 1
ATOM 1665 C C . GLU A 1 202 ? 20.513 1.490 3.638 1.00 91.88 202 GLU A C 1
ATOM 1667 O O . GLU A 1 202 ? 20.604 1.441 4.861 1.00 91.88 202 GLU A O 1
ATOM 1672 N N . PHE A 1 203 ? 20.250 2.635 2.999 1.00 85.50 203 PHE A N 1
ATOM 1673 C CA . PHE A 1 203 ? 20.151 3.927 3.682 1.00 85.50 203 PHE A CA 1
ATOM 1674 C C . PHE A 1 203 ? 19.006 3.984 4.707 1.00 85.50 203 PHE A C 1
ATOM 1676 O O . PHE A 1 203 ? 19.121 4.676 5.717 1.00 85.50 203 PHE A O 1
ATOM 1683 N N . TYR A 1 204 ? 17.901 3.278 4.447 1.00 82.50 204 TYR A N 1
ATOM 1684 C CA . TYR A 1 204 ? 16.707 3.269 5.302 1.00 82.50 204 TYR A CA 1
ATOM 1685 C C . TYR A 1 204 ? 16.540 1.981 6.129 1.00 82.50 204 TYR A C 1
ATOM 1687 O O . TYR A 1 204 ? 15.470 1.784 6.702 1.00 82.50 204 TYR A O 1
ATOM 1695 N N . ASP A 1 205 ? 17.556 1.111 6.171 1.00 88.31 205 ASP A N 1
ATOM 1696 C CA . ASP A 1 205 ? 17.511 -0.220 6.805 1.00 88.31 205 ASP A CA 1
ATOM 1697 C C . ASP A 1 205 ? 16.261 -1.041 6.420 1.00 88.31 205 ASP A C 1
ATOM 1699 O O . ASP A 1 205 ? 15.567 -1.651 7.237 1.00 88.31 205 ASP A O 1
ATOM 1703 N N . LEU A 1 206 ? 15.928 -1.018 5.127 1.00 89.50 206 LEU A N 1
ATOM 1704 C CA . LEU A 1 206 ? 14.811 -1.766 4.567 1.00 89.50 206 LEU A CA 1
ATOM 1705 C C . LEU A 1 206 ? 15.289 -3.096 3.993 1.00 89.50 206 LEU A C 1
ATOM 1707 O O . LEU A 1 206 ? 16.211 -3.167 3.182 1.00 89.50 206 LEU A O 1
ATOM 1711 N N . LYS A 1 207 ? 14.574 -4.161 4.331 1.00 95.25 207 LYS A N 1
ATOM 1712 C CA . LYS A 1 207 ? 14.795 -5.514 3.824 1.00 95.25 207 LYS A CA 1
ATOM 1713 C C . LYS A 1 207 ? 13.695 -5.870 2.841 1.00 95.25 207 LYS A C 1
ATOM 1715 O O . LYS A 1 207 ? 12.526 -5.614 3.105 1.00 95.25 207 LYS A O 1
ATOM 1720 N N . ASN A 1 208 ? 14.055 -6.458 1.703 1.00 96.56 208 ASN A N 1
ATOM 1721 C CA . ASN A 1 208 ? 13.077 -7.029 0.781 1.00 96.56 208 ASN A CA 1
ATOM 1722 C C . ASN A 1 208 ? 12.834 -8.487 1.163 1.00 96.56 208 ASN A C 1
ATOM 1724 O O . ASN A 1 208 ? 13.767 -9.288 1.149 1.00 96.56 208 ASN A O 1
ATOM 1728 N N . CYS A 1 209 ? 11.589 -8.848 1.445 1.00 96.25 209 CYS A N 1
ATOM 1729 C CA . CYS A 1 209 ? 11.253 -10.226 1.784 1.00 96.25 209 CYS A CA 1
ATOM 1730 C C . CYS A 1 209 ? 11.026 -11.120 0.556 1.00 96.25 209 CYS A C 1
ATOM 1732 O O . CYS A 1 209 ? 10.908 -12.333 0.703 1.00 96.25 209 CYS A O 1
ATOM 1734 N N . ILE A 1 210 ? 10.950 -10.567 -0.659 1.00 97.38 210 ILE A N 1
ATOM 1735 C CA . ILE A 1 210 ? 10.762 -11.360 -1.882 1.00 97.38 210 ILE A CA 1
ATOM 1736 C C . ILE A 1 210 ? 12.117 -11.749 -2.467 1.00 97.38 210 ILE A C 1
ATOM 1738 O O . ILE A 1 210 ? 12.866 -10.893 -2.924 1.00 97.38 210 ILE A O 1
ATOM 1742 N N . THR A 1 211 ? 12.425 -13.043 -2.508 1.00 95.94 211 THR A N 1
ATOM 1743 C CA . THR A 1 211 ? 13.712 -13.546 -3.027 1.00 95.94 211 THR A CA 1
ATOM 1744 C C . THR A 1 211 ? 13.607 -14.168 -4.420 1.00 95.94 211 THR A C 1
ATOM 1746 O O . THR A 1 211 ? 14.607 -14.292 -5.128 1.00 95.94 211 THR A O 1
ATOM 1749 N N . LYS A 1 212 ? 12.398 -14.557 -4.841 1.00 97.81 212 LYS A N 1
ATOM 1750 C CA . LYS A 1 212 ? 12.137 -15.208 -6.132 1.00 97.81 212 LYS A CA 1
ATOM 1751 C C . LYS A 1 212 ? 11.774 -14.175 -7.209 1.00 97.81 212 LYS A C 1
ATOM 1753 O O . LYS A 1 212 ? 11.131 -13.183 -6.888 1.00 97.81 212 LYS A O 1
ATOM 1758 N N . PRO A 1 213 ? 12.105 -14.409 -8.492 1.00 97.94 213 PRO A N 1
ATOM 1759 C CA . PRO A 1 213 ? 11.745 -13.495 -9.573 1.00 97.94 213 PRO A CA 1
ATOM 1760 C C . PRO A 1 213 ? 10.235 -13.282 -9.691 1.00 97.94 213 PRO A C 1
ATOM 1762 O O . PRO A 1 213 ? 9.469 -14.240 -9.824 1.00 97.94 213 PRO A O 1
ATOM 1765 N N . THR A 1 214 ? 9.817 -12.021 -9.713 1.00 97.94 214 THR A N 1
ATOM 1766 C CA . THR A 1 214 ? 8.404 -11.630 -9.794 1.00 97.94 214 THR A CA 1
ATOM 1767 C C . THR A 1 214 ? 7.945 -11.389 -11.213 1.00 97.94 214 THR A C 1
ATOM 1769 O O . THR A 1 214 ? 6.752 -11.288 -11.458 1.00 97.94 214 THR A O 1
ATOM 1772 N N . ARG A 1 215 ? 8.867 -11.355 -12.175 1.00 97.38 215 ARG A N 1
ATOM 1773 C CA . ARG A 1 215 ? 8.536 -11.260 -13.589 1.00 97.38 215 ARG A CA 1
ATOM 1774 C C . ARG A 1 215 ? 9.378 -12.215 -14.416 1.00 97.38 215 ARG A C 1
ATOM 1776 O O . ARG A 1 215 ? 10.599 -12.268 -14.275 1.00 97.38 215 ARG A O 1
ATOM 1783 N N . ILE A 1 216 ? 8.712 -12.950 -15.298 1.00 96.81 216 ILE A N 1
ATOM 1784 C CA . ILE A 1 216 ? 9.304 -13.891 -16.242 1.00 96.81 216 ILE A CA 1
ATOM 1785 C C . ILE A 1 216 ? 8.854 -13.480 -17.641 1.00 96.81 216 ILE A C 1
ATOM 1787 O O . ILE A 1 216 ? 7.669 -13.524 -17.955 1.00 96.81 216 ILE A O 1
ATOM 1791 N N . LYS A 1 217 ? 9.790 -13.051 -18.492 1.00 95.06 217 LYS A N 1
ATOM 1792 C CA . LYS A 1 217 ? 9.512 -12.789 -19.908 1.00 95.06 217 LYS A CA 1
ATOM 1793 C C . LYS A 1 217 ? 10.175 -13.845 -20.767 1.00 95.06 217 LYS A C 1
ATOM 1795 O O . LYS A 1 217 ? 11.385 -14.060 -20.669 1.00 95.06 217 LYS A O 1
ATOM 1800 N N . GLU A 1 218 ? 9.389 -14.416 -21.658 1.00 91.75 218 GLU A N 1
ATOM 1801 C CA . GLU A 1 218 ? 9.862 -15.283 -22.723 1.00 91.75 218 GLU A CA 1
ATOM 1802 C C . GLU A 1 218 ? 10.066 -14.442 -23.981 1.00 91.75 218 GLU A C 1
ATOM 1804 O O . GLU A 1 218 ? 9.183 -13.685 -24.389 1.00 91.75 218 GLU A O 1
ATOM 1809 N N . SER A 1 219 ? 11.250 -14.531 -24.578 1.00 88.50 219 SER A N 1
ATOM 1810 C CA . SER A 1 219 ? 11.515 -13.980 -25.900 1.00 88.50 219 SER A CA 1
ATOM 1811 C C . SER A 1 219 ? 12.053 -15.068 -26.821 1.00 88.50 219 SER A C 1
ATOM 1813 O O . SER A 1 219 ? 12.977 -15.809 -26.481 1.00 88.50 219 SER A O 1
ATOM 1815 N N . SER A 1 220 ? 11.459 -15.163 -28.007 1.00 82.62 220 SER A N 1
ATOM 1816 C CA . SER A 1 220 ? 11.924 -16.022 -29.091 1.00 82.62 220 SER A CA 1
ATOM 1817 C C . SER A 1 220 ? 12.771 -15.197 -30.056 1.00 82.62 220 SER A C 1
ATOM 1819 O O . SER A 1 220 ? 12.276 -14.228 -30.636 1.00 82.62 220 SER A O 1
ATOM 1821 N N . SER A 1 221 ? 14.030 -15.581 -30.261 1.00 76.12 221 SER A N 1
ATOM 1822 C CA . SER A 1 221 ? 14.826 -15.087 -31.390 1.00 76.12 221 SER A CA 1
ATOM 1823 C C . SER A 1 221 ? 15.244 -16.277 -32.252 1.00 76.12 221 SER A C 1
ATOM 1825 O O . SER A 1 221 ? 16.221 -16.966 -31.948 1.00 76.12 221 SER A O 1
ATOM 1827 N N . GLY A 1 222 ? 14.474 -16.551 -33.307 1.00 80.62 222 GLY A N 1
ATOM 1828 C CA . GLY A 1 222 ? 14.658 -17.744 -34.137 1.00 80.62 222 GLY A CA 1
ATOM 1829 C C . GLY A 1 222 ? 14.280 -19.027 -33.388 1.00 80.62 222 GLY A C 1
ATOM 1830 O O . GLY A 1 222 ? 13.251 -19.068 -32.721 1.00 80.62 222 GLY A O 1
ATOM 1831 N N . ALA A 1 223 ? 15.119 -20.063 -33.484 1.00 78.81 223 ALA A N 1
ATOM 1832 C CA . ALA A 1 223 ? 14.895 -21.361 -32.836 1.00 78.81 223 ALA A CA 1
ATOM 1833 C C . ALA A 1 223 ? 15.230 -21.389 -31.328 1.00 78.81 223 ALA A C 1
ATOM 1835 O O . ALA A 1 223 ? 14.948 -22.379 -30.657 1.00 78.81 223 ALA A O 1
ATOM 1836 N N . ASN A 1 224 ? 15.825 -20.320 -30.784 1.00 82.19 224 ASN A N 1
ATOM 1837 C CA . ASN A 1 224 ? 16.246 -20.264 -29.385 1.00 82.19 224 ASN A CA 1
ATOM 1838 C C . ASN A 1 224 ? 15.222 -19.511 -28.526 1.00 82.19 224 ASN A C 1
ATOM 1840 O O . ASN A 1 224 ? 14.916 -18.339 -28.774 1.00 82.19 224 ASN A O 1
ATOM 1844 N N . PHE A 1 225 ? 14.745 -20.179 -27.475 1.00 84.62 225 PHE A N 1
ATOM 1845 C CA . PHE A 1 225 ? 13.923 -19.586 -26.425 1.00 84.62 225 PHE A CA 1
ATOM 1846 C C . PHE A 1 225 ? 14.817 -18.999 -25.334 1.00 84.62 225 PHE A C 1
ATOM 1848 O O . PHE A 1 225 ? 15.612 -19.712 -24.720 1.00 84.62 225 PHE A O 1
ATOM 1855 N N . LYS A 1 226 ? 14.681 -17.696 -25.071 1.00 91.31 226 LYS A N 1
ATOM 1856 C CA . LYS A 1 226 ? 15.360 -17.027 -23.961 1.00 91.31 226 LYS A CA 1
ATOM 1857 C C . LYS A 1 226 ? 14.338 -16.627 -22.908 1.00 91.31 226 LYS A C 1
ATOM 1859 O O . LYS A 1 226 ? 13.425 -15.848 -23.167 1.00 91.31 226 LYS A O 1
ATOM 1864 N N . LEU A 1 227 ? 14.531 -17.133 -21.697 1.00 93.00 227 LEU A N 1
ATOM 1865 C CA . LEU A 1 227 ? 13.709 -16.793 -20.545 1.00 93.00 227 LEU A CA 1
ATOM 1866 C C . LEU A 1 227 ? 14.468 -15.783 -19.681 1.00 93.00 227 LEU A C 1
ATOM 1868 O O . LEU A 1 227 ? 15.572 -16.049 -19.208 1.00 93.00 227 LEU A O 1
ATOM 1872 N N . THR A 1 228 ? 13.896 -14.596 -19.508 1.00 95.19 228 THR A N 1
ATOM 1873 C CA . THR A 1 228 ? 14.458 -13.532 -18.667 1.00 95.19 228 THR A CA 1
ATOM 1874 C C . THR A 1 228 ? 13.651 -13.419 -17.385 1.00 95.19 228 THR A C 1
ATOM 1876 O O . THR A 1 228 ? 12.425 -13.341 -17.422 1.00 95.19 228 THR A O 1
ATOM 1879 N N . LYS A 1 229 ? 14.346 -13.440 -16.248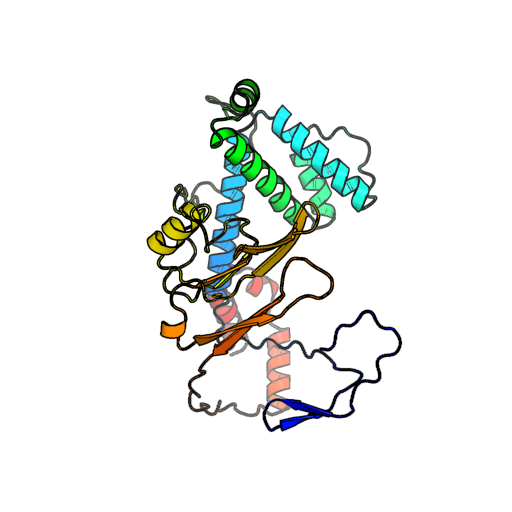 1.00 97.50 229 LYS A N 1
ATOM 1880 C CA . LYS A 1 229 ? 13.759 -13.360 -14.911 1.00 97.50 229 LYS A CA 1
ATOM 1881 C C . LYS A 1 229 ? 14.204 -12.055 -14.263 1.00 97.50 229 LYS A C 1
ATOM 1883 O O . LYS A 1 229 ? 15.390 -11.746 -14.311 1.00 97.50 229 LYS A O 1
ATOM 1888 N N . SER A 1 230 ? 13.275 -11.316 -13.674 1.00 97.62 230 SER A N 1
ATOM 1889 C CA . SER A 1 230 ? 13.559 -10.067 -12.959 1.00 97.62 230 SER A CA 1
ATOM 1890 C C . SER A 1 230 ? 12.755 -9.987 -11.665 1.00 97.62 230 SER A C 1
ATOM 1892 O O . SER A 1 230 ? 11.645 -10.521 -11.593 1.00 97.62 230 SER A O 1
ATOM 1894 N N . LEU A 1 231 ? 13.306 -9.311 -10.661 1.00 98.06 231 LEU A N 1
ATOM 1895 C CA . LEU A 1 231 ? 12.669 -9.031 -9.373 1.00 98.06 231 LEU A CA 1
ATOM 1896 C C . LEU A 1 231 ? 12.413 -7.528 -9.285 1.00 98.06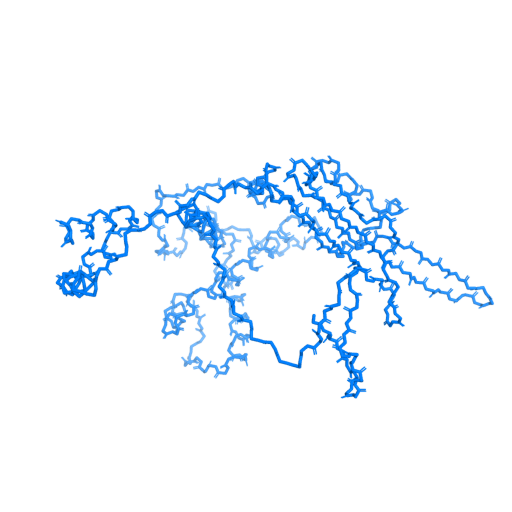 231 LEU A C 1
ATOM 1898 O O . LEU A 1 231 ? 13.271 -6.782 -8.821 1.00 98.06 231 LEU A O 1
ATOM 1902 N N . ILE A 1 232 ? 11.264 -7.103 -9.805 1.00 96.44 232 ILE A N 1
ATOM 1903 C CA . ILE A 1 232 ? 10.880 -5.681 -9.889 1.00 96.44 232 ILE A CA 1
ATOM 1904 C C . ILE A 1 232 ? 9.693 -5.334 -8.992 1.00 96.44 232 ILE A C 1
ATOM 1906 O O . ILE A 1 232 ? 9.499 -4.172 -8.636 1.00 96.44 232 ILE A O 1
ATOM 1910 N N . ASP A 1 233 ? 8.918 -6.349 -8.615 1.00 96.38 233 ASP A N 1
ATOM 1911 C CA . ASP A 1 233 ? 7.859 -6.237 -7.632 1.00 9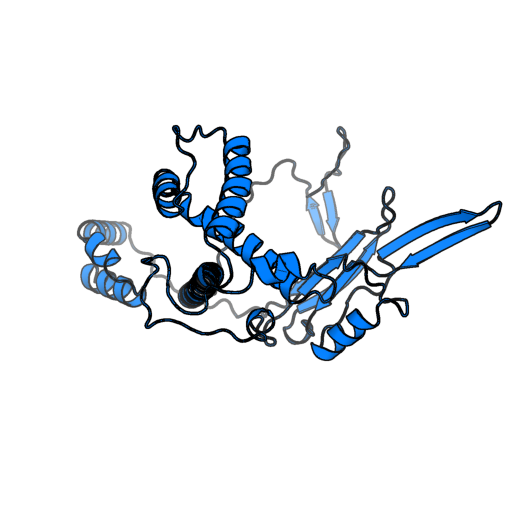6.38 233 ASP A CA 1
ATOM 1912 C C . ASP A 1 233 ? 8.473 -6.581 -6.270 1.00 96.38 233 ASP A C 1
ATOM 1914 O O . ASP A 1 233 ? 9.055 -7.650 -6.085 1.00 96.38 233 ASP A O 1
ATOM 1918 N N . VAL A 1 234 ? 8.408 -5.654 -5.322 1.00 93.44 234 VAL A N 1
ATOM 1919 C CA . VAL A 1 234 ? 9.113 -5.773 -4.041 1.00 93.44 234 VAL A CA 1
ATOM 1920 C C . VAL A 1 234 ? 8.145 -5.719 -2.873 1.00 93.44 234 VAL A C 1
ATOM 1922 O O . VAL A 1 234 ? 7.042 -5.177 -2.977 1.00 93.44 234 VAL A O 1
ATOM 1925 N N . CYS A 1 235 ? 8.588 -6.257 -1.741 1.00 95.81 235 CYS A N 1
ATOM 1926 C CA . CYS A 1 235 ? 7.928 -6.109 -0.455 1.00 95.81 235 CYS A CA 1
ATOM 1927 C C . CYS A 1 235 ? 8.997 -5.770 0.594 1.00 95.81 235 CYS A C 1
ATOM 1929 O O . CYS A 1 235 ? 9.696 -6.656 1.092 1.00 95.81 235 CYS A O 1
ATOM 1931 N N . LEU A 1 236 ? 9.167 -4.471 0.853 1.00 93.94 236 LEU A N 1
ATOM 1932 C CA . LEU A 1 236 ? 10.199 -3.907 1.721 1.00 93.94 236 LEU A CA 1
ATOM 1933 C C . LEU A 1 236 ? 9.675 -3.696 3.145 1.00 93.94 236 LEU A C 1
ATOM 1935 O O . LEU A 1 236 ? 8.530 -3.276 3.310 1.00 93.94 236 LEU A O 1
ATOM 1939 N N . HIS A 1 237 ? 10.510 -3.912 4.158 1.00 93.88 237 HIS A N 1
ATOM 1940 C CA . HIS A 1 237 ? 10.157 -3.698 5.564 1.00 93.88 237 HIS A CA 1
ATOM 1941 C C . HIS A 1 237 ? 11.355 -3.271 6.424 1.00 93.88 237 HIS A C 1
ATOM 1943 O O . HIS A 1 237 ? 12.486 -3.634 6.120 1.00 93.88 237 HIS A O 1
ATOM 1949 N N . ASN A 1 238 ? 11.114 -2.546 7.518 1.00 91.44 238 ASN A N 1
ATOM 1950 C CA . ASN A 1 238 ? 12.143 -2.081 8.467 1.00 91.44 238 ASN A CA 1
ATOM 1951 C C . ASN A 1 238 ? 12.372 -3.079 9.619 1.00 91.44 238 ASN A C 1
ATOM 1953 O O . ASN A 1 238 ? 12.208 -2.737 10.783 1.00 91.44 238 ASN A O 1
ATOM 1957 N N . SER A 1 239 ? 12.697 -4.337 9.300 1.00 86.75 239 SER A N 1
ATOM 1958 C CA . SER A 1 239 ? 12.921 -5.376 10.330 1.00 86.75 239 SER A CA 1
ATOM 1959 C C . SER A 1 239 ? 11.715 -5.593 11.263 1.00 86.75 239 SER A C 1
ATOM 1961 O O . SER A 1 239 ? 11.847 -5.669 12.475 1.00 86.75 239 SER A O 1
ATOM 1963 N N . ILE A 1 240 ? 10.515 -5.734 10.687 1.00 84.56 240 ILE A N 1
ATOM 1964 C CA . ILE A 1 240 ? 9.262 -5.962 11.433 1.00 84.56 240 ILE A CA 1
ATOM 1965 C C . ILE A 1 240 ? 9.276 -7.169 12.394 1.00 84.56 240 ILE A C 1
ATOM 1967 O O . ILE A 1 240 ? 8.440 -7.222 13.296 1.00 84.56 240 ILE A O 1
ATOM 1971 N N . ASP A 1 241 ? 10.234 -8.089 12.249 1.00 82.44 241 ASP A N 1
ATOM 1972 C CA . ASP A 1 241 ? 10.470 -9.184 13.195 1.00 82.44 241 ASP A CA 1
ATOM 1973 C C . ASP A 1 241 ? 10.775 -8.660 14.614 1.00 82.44 241 ASP A C 1
ATOM 1975 O O . ASP A 1 241 ? 10.323 -9.251 15.594 1.00 82.44 241 ASP A O 1
ATOM 1979 N N . ASP A 1 242 ? 11.424 -7.493 14.730 1.00 85.44 242 ASP A N 1
ATOM 1980 C CA . ASP A 1 242 ? 11.717 -6.821 16.007 1.00 85.44 242 ASP A CA 1
ATOM 1981 C C . ASP A 1 242 ? 10.439 -6.353 16.734 1.00 85.44 242 ASP A C 1
ATOM 1983 O O . ASP A 1 242 ? 10.453 -6.065 17.929 1.00 85.44 242 ASP A O 1
ATOM 1987 N N . PHE A 1 243 ? 9.307 -6.314 16.023 1.00 82.50 243 PHE A N 1
ATOM 1988 C CA . PHE A 1 243 ? 7.987 -5.953 16.545 1.00 82.50 243 PHE A CA 1
ATOM 1989 C C . PHE A 1 243 ? 7.112 -7.176 16.854 1.00 82.50 243 PHE A C 1
ATOM 1991 O O . PHE A 1 243 ? 5.901 -7.031 17.038 1.00 82.50 243 PHE A O 1
ATOM 1998 N N . GLY A 1 244 ? 7.686 -8.384 16.858 1.00 85.56 244 GLY A N 1
ATOM 1999 C CA . GLY A 1 244 ? 6.929 -9.626 17.036 1.00 85.56 244 GLY A CA 1
ATOM 2000 C C . GLY A 1 244 ? 6.032 -9.963 15.839 1.00 85.56 244 GLY A C 1
ATOM 2001 O O . GLY A 1 244 ? 5.063 -10.713 15.979 1.00 85.56 244 GLY A O 1
ATOM 2002 N N . ILE A 1 245 ? 6.323 -9.395 14.662 1.00 88.44 245 ILE A N 1
ATOM 2003 C CA . ILE A 1 245 ? 5.607 -9.682 13.418 1.00 88.44 245 ILE A CA 1
ATOM 2004 C C . ILE A 1 245 ? 6.494 -10.572 12.559 1.00 88.44 245 ILE A C 1
ATOM 2006 O O . ILE A 1 245 ? 7.442 -10.099 11.945 1.00 88.44 245 ILE A O 1
ATOM 2010 N N . THR A 1 246 ? 6.159 -11.855 12.467 1.00 89.75 246 THR A N 1
ATOM 2011 C CA . THR A 1 246 ? 6.832 -12.765 11.540 1.00 89.75 246 THR A CA 1
ATOM 2012 C C . THR A 1 246 ? 6.265 -12.575 10.141 1.00 89.75 246 THR A C 1
ATOM 2014 O O . THR A 1 246 ? 5.057 -12.706 9.920 1.00 89.75 246 THR A O 1
ATOM 2017 N N . LEU A 1 247 ? 7.135 -12.310 9.170 1.00 92.75 247 LEU A N 1
ATOM 2018 C CA . LEU A 1 247 ? 6.743 -12.202 7.770 1.00 92.75 247 LEU A CA 1
ATOM 2019 C C . LEU A 1 247 ? 7.161 -13.445 6.984 1.00 92.75 247 LEU A C 1
ATOM 2021 O O . LEU A 1 247 ? 8.316 -13.861 6.988 1.00 92.75 247 LEU A O 1
ATOM 2025 N N . LYS A 1 248 ? 6.205 -14.020 6.252 1.00 94.19 248 LYS A N 1
ATOM 2026 C CA . LYS A 1 248 ? 6.435 -15.104 5.289 1.00 94.19 248 LYS A CA 1
ATOM 2027 C C . LYS A 1 248 ? 6.036 -14.626 3.902 1.00 94.19 248 LYS A C 1
ATOM 2029 O O . LYS A 1 248 ? 5.008 -13.969 3.749 1.00 94.19 248 LYS A O 1
ATOM 2034 N N . SER A 1 249 ? 6.818 -14.972 2.891 1.00 95.50 249 SER A N 1
ATOM 2035 C CA . SER A 1 249 ? 6.555 -14.575 1.511 1.00 95.50 249 SER A CA 1
ATOM 2036 C C . SER A 1 249 ? 6.752 -15.736 0.540 1.00 95.50 249 SER A C 1
ATOM 2038 O O . SER A 1 249 ? 7.565 -16.632 0.770 1.00 95.50 249 SER A O 1
ATOM 2040 N N . ASP A 1 250 ? 6.008 -15.711 -0.562 1.00 97.19 250 ASP A N 1
ATOM 2041 C CA . ASP A 1 250 ? 6.249 -16.590 -1.700 1.00 97.19 250 ASP A CA 1
ATOM 2042 C C . ASP A 1 250 ? 5.859 -15.910 -3.019 1.00 97.19 250 ASP A C 1
ATOM 2044 O O . ASP A 1 250 ? 5.147 -14.903 -3.042 1.00 97.19 250 ASP A O 1
ATOM 2048 N N . VAL A 1 251 ? 6.339 -16.471 -4.126 1.00 97.56 251 VAL A N 1
ATOM 2049 C CA . VAL A 1 251 ? 6.021 -16.035 -5.483 1.00 97.56 251 VAL A CA 1
ATOM 2050 C C . VAL A 1 251 ? 5.391 -17.192 -6.246 1.00 97.56 251 VAL A C 1
ATOM 2052 O O . VAL A 1 251 ? 6.020 -18.230 -6.452 1.00 97.56 251 VAL A O 1
ATOM 2055 N N . VAL A 1 252 ? 4.154 -16.989 -6.696 1.00 96.12 252 VAL A N 1
ATOM 2056 C CA . VAL A 1 252 ? 3.347 -17.990 -7.400 1.00 96.12 252 VAL A CA 1
ATOM 2057 C C . VAL A 1 252 ? 3.214 -17.597 -8.867 1.00 96.12 252 VAL A C 1
ATOM 2059 O O . VAL A 1 252 ? 2.888 -16.456 -9.187 1.00 96.12 252 VAL A O 1
ATOM 2062 N N . GLY A 1 253 ? 3.462 -18.543 -9.775 1.00 94.50 253 GLY A N 1
ATOM 2063 C CA . GLY A 1 253 ? 3.359 -18.309 -11.216 1.00 94.50 253 GLY A CA 1
ATOM 2064 C C . GLY A 1 253 ? 1.981 -17.785 -11.634 1.00 94.50 253 GLY A C 1
ATOM 2065 O O . GLY A 1 253 ? 0.959 -18.294 -11.175 1.00 94.50 253 GLY A O 1
ATOM 2066 N N . CYS A 1 254 ? 1.948 -16.788 -12.521 1.00 93.25 254 CYS A N 1
ATOM 2067 C CA . CYS A 1 254 ? 0.704 -16.282 -13.101 1.00 93.25 254 CYS A CA 1
ATOM 2068 C C . CYS A 1 254 ? 0.532 -16.802 -14.538 1.00 93.25 254 CYS A C 1
ATOM 2070 O O . CYS A 1 254 ? 1.379 -16.519 -15.383 1.00 93.25 254 CYS A O 1
ATOM 2072 N N . PRO A 1 255 ? -0.556 -17.523 -14.865 1.00 90.62 255 PRO A N 1
ATOM 2073 C CA . PRO A 1 255 ? -0.708 -18.141 -16.185 1.00 90.62 255 PRO A CA 1
ATOM 2074 C C . PRO A 1 255 ? -1.073 -17.154 -17.307 1.00 90.62 255 PRO A C 1
ATOM 2076 O O . PRO A 1 255 ? -1.051 -17.523 -18.476 1.00 90.62 255 PRO A O 1
ATOM 2079 N N . PHE A 1 256 ? -1.434 -15.912 -16.976 1.00 91.06 256 PHE A N 1
ATOM 2080 C CA . PHE A 1 256 ? -1.937 -14.915 -17.935 1.00 91.06 256 PHE A CA 1
ATOM 2081 C C . PHE A 1 256 ? -1.188 -13.576 -17.884 1.00 91.06 256 PHE A C 1
ATOM 2083 O O . PHE A 1 256 ? -1.614 -12.600 -18.498 1.00 91.06 256 PHE A O 1
ATOM 2090 N N . SER A 1 257 ? -0.082 -13.502 -17.145 1.00 94.00 257 SER A N 1
ATOM 2091 C CA . SER A 1 257 ? 0.761 -12.313 -17.048 1.00 94.00 257 SER A CA 1
ATOM 2092 C C . SER A 1 257 ? 2.222 -12.727 -17.023 1.00 94.00 257 SER A C 1
ATOM 2094 O O . SER A 1 257 ? 2.566 -13.786 -16.511 1.00 94.00 257 SER A O 1
ATOM 2096 N N . ASN A 1 258 ? 3.101 -11.863 -17.527 1.00 94.56 258 ASN A N 1
ATOM 2097 C CA . ASN A 1 258 ? 4.533 -12.042 -17.311 1.00 94.56 258 ASN A CA 1
ATOM 2098 C C . ASN A 1 258 ? 4.958 -11.679 -15.878 1.00 94.56 258 ASN A C 1
ATOM 2100 O O . ASN A 1 258 ? 6.093 -11.969 -15.519 1.00 94.56 258 ASN A O 1
ATOM 2104 N N . HIS A 1 259 ? 4.087 -11.065 -15.070 1.00 96.88 259 HIS A N 1
ATOM 2105 C CA . HIS A 1 259 ? 4.286 -10.907 -13.627 1.00 96.88 259 HIS A CA 1
ATOM 2106 C C . HIS A 1 259 ? 3.676 -12.089 -12.872 1.00 96.88 259 HIS A C 1
ATOM 2108 O O . HIS A 1 259 ? 2.517 -12.428 -13.089 1.00 96.88 259 HIS A O 1
ATOM 2114 N N . ASN A 1 260 ? 4.441 -12.661 -11.951 1.00 97.12 260 ASN A N 1
ATOM 2115 C CA . ASN A 1 260 ? 4.005 -13.641 -10.969 1.00 97.12 260 ASN A CA 1
ATOM 2116 C C . ASN A 1 260 ? 3.254 -12.954 -9.819 1.00 97.12 260 ASN A C 1
ATOM 2118 O O . ASN A 1 260 ? 3.459 -11.775 -9.534 1.00 97.12 260 ASN A O 1
ATOM 2122 N N . PHE A 1 261 ? 2.406 -13.703 -9.122 1.00 95.81 261 PHE A N 1
ATOM 2123 C CA . PHE A 1 261 ? 1.774 -13.233 -7.896 1.00 95.81 261 PHE A CA 1
ATOM 2124 C C . PHE A 1 261 ? 2.776 -13.222 -6.747 1.00 95.81 261 PHE A C 1
ATOM 2126 O O . PHE A 1 261 ? 3.492 -14.200 -6.539 1.00 95.81 261 PHE A O 1
ATOM 2133 N N . ILE A 1 262 ? 2.776 -12.144 -5.968 1.00 95.69 262 ILE A N 1
ATOM 2134 C CA . ILE A 1 262 ? 3.443 -12.097 -4.669 1.00 95.69 262 ILE A CA 1
ATOM 2135 C C . ILE A 1 262 ? 2.413 -12.419 -3.587 1.00 95.69 262 ILE A C 1
ATOM 2137 O O . ILE A 1 262 ? 1.376 -11.760 -3.492 1.00 95.69 262 ILE A O 1
ATOM 2141 N N . CYS A 1 263 ? 2.724 -13.395 -2.741 1.00 94.94 263 CYS A N 1
ATOM 2142 C CA . CYS A 1 263 ? 1.970 -13.705 -1.536 1.00 94.94 263 CYS A CA 1
ATOM 2143 C C . CYS A 1 263 ? 2.799 -13.296 -0.318 1.00 94.94 263 CYS A C 1
ATOM 2145 O O . CYS A 1 263 ? 3.956 -13.690 -0.204 1.00 94.94 263 CYS A O 1
ATOM 2147 N N . VAL A 1 264 ? 2.211 -12.522 0.596 1.00 93.31 264 VAL A N 1
ATOM 2148 C CA . VAL A 1 264 ? 2.837 -12.131 1.867 1.00 93.31 264 VAL A CA 1
ATOM 2149 C C . VAL A 1 264 ? 1.863 -12.451 2.991 1.00 93.31 264 VAL A C 1
ATOM 2151 O O . VAL A 1 264 ? 0.699 -12.059 2.932 1.00 93.31 264 VAL A O 1
ATOM 2154 N N . SER A 1 265 ? 2.339 -13.164 4.005 1.00 93.69 265 SER A N 1
ATOM 2155 C CA . SER A 1 265 ? 1.616 -13.452 5.239 1.00 93.69 265 SER A CA 1
ATOM 2156 C C . SER A 1 265 ? 2.308 -12.736 6.390 1.00 93.69 265 SER A C 1
ATOM 2158 O O . SER A 1 265 ? 3.515 -12.884 6.572 1.00 93.69 265 SER A O 1
ATOM 2160 N N . LEU A 1 266 ? 1.529 -11.984 7.165 1.00 92.25 266 LEU A N 1
ATOM 2161 C CA . LEU A 1 266 ? 1.969 -11.321 8.388 1.00 92.25 266 LEU A CA 1
ATOM 2162 C C . LEU A 1 266 ? 1.389 -12.088 9.571 1.00 92.25 266 LEU A C 1
ATOM 2164 O O . LEU A 1 266 ? 0.172 -12.164 9.727 1.00 92.25 266 LEU A O 1
ATOM 2168 N N . GLU A 1 267 ? 2.255 -12.669 10.383 1.00 90.56 267 GLU A N 1
ATOM 2169 C CA . GLU A 1 267 ? 1.885 -13.382 11.596 1.00 90.56 267 GLU A CA 1
ATOM 2170 C C . GLU A 1 267 ? 2.253 -12.498 12.787 1.00 90.56 267 GLU A C 1
ATOM 2172 O O . GLU A 1 267 ? 3.425 -12.307 13.100 1.00 90.56 267 GLU A O 1
ATOM 2177 N N . VAL A 1 268 ? 1.238 -11.890 13.401 1.00 87.50 268 VAL A N 1
ATOM 2178 C CA . VAL A 1 268 ? 1.414 -11.004 14.554 1.00 87.50 268 VAL A CA 1
ATOM 2179 C C . VAL A 1 268 ? 1.332 -11.852 15.812 1.00 87.50 268 VAL A C 1
ATOM 2181 O O . VAL A 1 268 ? 0.281 -12.431 16.096 1.00 87.50 268 VAL A O 1
ATOM 2184 N N . GLN A 1 269 ? 2.418 -11.908 16.579 1.00 79.88 269 GLN A N 1
ATOM 2185 C CA . GLN A 1 269 ? 2.370 -12.458 17.925 1.00 79.88 269 GLN A CA 1
ATOM 2186 C C . GLN A 1 269 ? 1.620 -11.467 18.814 1.00 79.88 269 GLN A C 1
ATOM 2188 O O . GLN A 1 269 ? 2.186 -10.527 19.366 1.00 79.88 269 GLN A O 1
ATOM 2193 N N . CYS A 1 270 ? 0.307 -11.647 18.936 1.00 67.88 270 CYS A N 1
ATOM 2194 C CA . CYS A 1 270 ? -0.397 -11.073 20.067 1.00 67.88 270 CYS A CA 1
ATOM 2195 C C . CYS A 1 270 ? 0.027 -11.877 21.291 1.00 67.88 270 CYS A C 1
ATOM 2197 O O . CYS A 1 270 ? -0.422 -13.009 21.470 1.00 67.88 270 CYS A O 1
ATOM 2199 N N . GLU A 1 271 ? 0.884 -11.300 22.134 1.00 69.12 271 GLU A N 1
ATOM 2200 C CA . GLU A 1 271 ? 0.930 -11.737 23.523 1.00 69.12 271 GLU A CA 1
ATOM 2201 C C . GLU A 1 271 ? -0.516 -11.719 24.017 1.00 69.12 271 GLU A C 1
ATOM 2203 O O . GLU A 1 271 ? -1.193 -10.685 23.948 1.00 69.12 271 GLU A O 1
ATOM 2208 N N . ASN A 1 272 ? -1.022 -12.884 24.422 1.00 59.47 272 ASN A N 1
ATOM 2209 C CA . ASN A 1 272 ? -2.284 -12.967 25.133 1.00 59.47 272 ASN A CA 1
ATOM 2210 C C . ASN A 1 272 ? -2.061 -12.217 26.442 1.00 59.47 272 ASN A C 1
ATOM 2212 O O . ASN A 1 272 ? -1.665 -12.814 27.443 1.00 59.47 272 ASN A O 1
ATOM 2216 N N . LEU A 1 273 ? -2.259 -10.897 26.421 1.00 57.69 273 LEU A N 1
ATOM 2217 C CA . LEU A 1 273 ? -2.433 -10.144 27.644 1.00 57.69 273 LEU A CA 1
ATOM 2218 C C . LEU A 1 273 ? -3.530 -10.894 28.398 1.00 57.69 273 LEU A C 1
ATOM 2220 O O . LEU A 1 273 ? -4.570 -11.165 27.780 1.00 57.69 273 LEU A O 1
ATOM 2224 N N . PRO A 1 274 ? -3.287 -11.305 29.657 1.00 64.44 274 PRO A N 1
ATOM 2225 C CA . PRO A 1 274 ? -4.322 -11.947 30.445 1.00 64.44 274 PRO A CA 1
ATOM 2226 C C . PRO A 1 274 ? -5.554 -11.068 30.312 1.00 64.44 274 PRO A C 1
ATOM 2228 O O . PRO A 1 274 ? -5.454 -9.850 30.471 1.00 64.44 274 PRO A O 1
ATOM 2231 N N . GLU A 1 275 ? -6.669 -11.662 29.887 1.00 62.69 275 GLU A N 1
ATOM 2232 C CA . GLU A 1 275 ? -7.915 -10.925 29.772 1.00 62.69 275 GLU A CA 1
ATOM 2233 C C . GLU A 1 275 ? -8.199 -10.361 31.158 1.00 62.69 275 GLU A C 1
ATOM 2235 O O . GLU A 1 275 ? -8.612 -11.099 32.050 1.00 62.69 275 GLU A O 1
ATOM 2240 N N . GLU A 1 276 ? -7.895 -9.080 31.381 1.00 61.53 276 GLU A N 1
ATOM 2241 C CA . GLU A 1 276 ? -8.296 -8.428 32.611 1.00 61.53 276 GLU A CA 1
ATOM 2242 C C . GLU A 1 276 ? -9.822 -8.470 32.597 1.00 61.53 276 GLU A C 1
ATOM 2244 O O . GLU A 1 276 ? -10.434 -7.897 31.684 1.00 61.53 276 GLU A O 1
ATOM 2249 N N . PRO A 1 277 ? -10.463 -9.184 33.539 1.00 62.00 277 PRO A N 1
ATOM 2250 C CA . PRO A 1 277 ? -11.907 -9.181 33.610 1.00 62.00 277 PRO A CA 1
ATOM 2251 C C . PRO A 1 277 ? -12.352 -7.731 33.779 1.00 62.00 277 PRO A C 1
ATOM 2253 O O . PRO A 1 277 ? -12.071 -7.082 34.788 1.00 62.00 277 PRO A O 1
ATOM 2256 N N . ILE A 1 278 ? -13.035 -7.200 32.765 1.00 64.50 278 ILE A N 1
ATOM 2257 C CA . ILE A 1 278 ? -13.656 -5.885 32.859 1.00 64.50 278 ILE A CA 1
ATOM 2258 C C . ILE A 1 278 ? -14.841 -6.054 33.805 1.00 64.50 278 ILE A C 1
ATOM 2260 O O . ILE A 1 278 ? -15.920 -6.500 33.413 1.00 64.50 278 ILE A O 1
ATOM 2264 N N . TYR A 1 279 ? -14.636 -5.719 35.076 1.00 66.06 279 TYR A N 1
ATOM 2265 C CA . TYR A 1 279 ? -15.700 -5.706 36.070 1.00 66.06 279 TYR A CA 1
ATOM 2266 C C . TYR A 1 279 ? -16.632 -4.521 35.806 1.00 66.06 279 TYR A C 1
ATOM 2268 O O . TYR A 1 279 ? -16.460 -3.421 36.329 1.00 66.06 279 TYR A O 1
ATOM 2276 N N . GLY A 1 280 ? -17.642 -4.748 34.970 1.00 65.81 280 GLY A N 1
ATOM 2277 C CA . GLY A 1 280 ? -18.786 -3.856 34.840 1.00 65.81 280 GLY A CA 1
ATOM 2278 C C . GLY A 1 280 ? -19.814 -4.145 35.932 1.00 65.81 280 GLY A C 1
ATOM 2279 O O . GLY A 1 280 ? -20.129 -5.300 36.214 1.00 65.81 280 GLY A O 1
ATOM 2280 N N . ARG A 1 281 ? -20.396 -3.106 36.535 1.00 65.12 281 ARG A N 1
ATOM 2281 C CA . ARG A 1 281 ? -21.664 -3.281 37.254 1.00 65.12 281 ARG A CA 1
ATOM 2282 C C . ARG A 1 281 ? -22.764 -3.411 36.213 1.00 65.12 281 ARG A C 1
ATOM 2284 O O . ARG A 1 281 ? -22.935 -2.504 35.403 1.00 65.12 281 ARG A O 1
ATOM 2291 N N . ASN A 1 282 ? -23.522 -4.503 36.259 1.00 73.94 282 ASN A N 1
ATOM 2292 C CA . ASN A 1 282 ? -24.749 -4.590 35.482 1.00 73.94 282 ASN A CA 1
ATOM 2293 C C . ASN A 1 282 ? -25.714 -3.522 36.023 1.00 73.94 282 ASN A C 1
ATOM 2295 O O . ASN A 1 282 ? -26.116 -3.574 37.190 1.00 73.94 282 ASN A O 1
ATOM 2299 N N . LEU A 1 283 ? -25.985 -2.487 35.229 1.00 78.81 283 LEU A N 1
ATOM 2300 C CA . LEU A 1 283 ? -26.925 -1.443 35.616 1.00 78.81 283 LEU A CA 1
ATOM 2301 C C . LEU A 1 283 ? -28.331 -2.039 35.541 1.00 78.81 283 LEU A C 1
ATOM 2303 O O . LEU A 1 283 ? -28.704 -2.627 34.529 1.00 78.81 283 LEU A O 1
ATOM 2307 N N . SER A 1 284 ? -29.118 -1.899 36.609 1.00 87.56 284 SER A N 1
ATOM 2308 C CA . SER A 1 284 ? -30.540 -2.236 36.533 1.00 87.56 284 SER A CA 1
ATOM 2309 C C . SER A 1 284 ? -31.219 -1.344 35.494 1.00 87.56 284 SER A C 1
ATOM 2311 O O . SER A 1 284 ? -30.809 -0.196 35.316 1.00 87.56 284 SER A O 1
ATOM 2313 N N . SER A 1 285 ? -32.282 -1.837 34.853 1.00 84.38 285 SER A N 1
ATOM 2314 C CA . SER A 1 285 ? -33.089 -1.051 33.905 1.00 84.38 285 SER A CA 1
ATOM 2315 C C . SER A 1 285 ? -33.471 0.314 34.482 1.00 84.38 285 SER A C 1
ATOM 2317 O O . SER A 1 285 ? -33.228 1.333 33.856 1.00 84.38 285 SER A O 1
ATOM 2319 N N . VAL A 1 286 ? -33.890 0.342 35.750 1.00 88.00 286 VAL A N 1
ATOM 2320 C CA . VAL A 1 286 ? -34.216 1.572 36.491 1.00 88.00 286 VAL A CA 1
ATOM 2321 C C . VAL A 1 286 ? -33.056 2.580 36.522 1.00 88.00 286 VAL A C 1
ATOM 2323 O O . VAL A 1 286 ? -33.271 3.780 36.380 1.00 88.00 286 VAL A O 1
ATOM 2326 N N . LYS A 1 287 ? -31.810 2.121 36.703 1.00 83.25 287 LYS A N 1
ATOM 2327 C CA . LYS A 1 287 ? -30.635 3.009 36.688 1.00 83.25 287 LYS A CA 1
ATOM 2328 C C . LYS A 1 287 ? -30.273 3.456 35.276 1.00 83.25 287 LYS A C 1
ATOM 2330 O O . LYS A 1 287 ? -29.831 4.588 35.115 1.00 83.25 287 LYS A O 1
ATOM 2335 N N . VAL A 1 288 ? -30.454 2.595 34.275 1.00 83.94 288 VAL A N 1
ATOM 2336 C CA . VAL A 1 288 ? -30.267 2.964 32.864 1.00 83.94 288 VAL A CA 1
ATOM 2337 C C . VAL A 1 288 ? -31.264 4.053 32.471 1.00 83.94 288 VAL A C 1
ATOM 2339 O O . VAL A 1 288 ? -30.850 5.077 31.935 1.00 83.94 288 VAL A O 1
ATOM 2342 N N . ASP A 1 289 ? -32.538 3.886 32.824 1.00 88.06 289 ASP A N 1
ATOM 2343 C CA . ASP A 1 289 ? -33.592 4.867 32.557 1.00 88.06 289 ASP A CA 1
ATOM 2344 C C . ASP A 1 289 ? -33.299 6.199 33.259 1.00 88.06 289 ASP A C 1
ATOM 2346 O O . ASP A 1 289 ? -33.376 7.257 32.639 1.00 88.06 289 ASP A O 1
ATOM 2350 N N . SER A 1 290 ? -32.850 6.159 34.519 1.00 86.69 290 SER A N 1
ATOM 2351 C CA . SER A 1 290 ? -32.419 7.361 35.243 1.00 86.69 290 SER A CA 1
ATOM 2352 C C . SER A 1 290 ? -31.265 8.089 34.544 1.00 86.69 290 SER A C 1
ATOM 2354 O O . SER A 1 290 ? -31.284 9.314 34.472 1.00 86.69 290 SER A O 1
ATOM 2356 N N . ILE A 1 291 ? -30.271 7.366 34.016 1.00 82.94 291 ILE A N 1
ATOM 2357 C CA . ILE A 1 291 ? -29.153 7.970 33.272 1.00 82.94 291 ILE A CA 1
ATOM 2358 C C . ILE A 1 291 ? -29.645 8.583 31.956 1.00 82.94 291 ILE A C 1
ATOM 2360 O O . ILE A 1 291 ? -29.190 9.661 31.582 1.00 82.94 291 ILE A O 1
ATOM 2364 N N . ILE A 1 292 ? -30.575 7.926 31.256 1.00 86.75 292 ILE A N 1
ATOM 2365 C CA . ILE A 1 292 ? -31.178 8.447 30.021 1.00 86.75 292 ILE A CA 1
ATOM 2366 C C . ILE A 1 292 ? -31.939 9.749 30.300 1.00 86.75 292 ILE A C 1
ATOM 2368 O O . ILE A 1 292 ? -31.804 10.703 29.534 1.00 86.75 292 ILE A O 1
ATOM 2372 N N . GLU A 1 293 ? -32.705 9.817 31.390 1.00 91.38 293 GLU A N 1
ATOM 2373 C CA . GLU A 1 293 ? -33.427 11.036 31.766 1.00 91.38 293 GLU A CA 1
ATOM 2374 C C . GLU A 1 293 ? -32.483 12.186 32.145 1.00 91.38 293 GLU A C 1
ATOM 2376 O O . GLU A 1 293 ? -32.738 13.325 31.756 1.00 91.38 293 GLU A O 1
ATOM 2381 N N . GLU A 1 294 ? -31.359 11.918 32.817 1.00 86.56 294 GLU A N 1
ATOM 2382 C CA . GLU A 1 294 ? -30.339 12.952 33.058 1.00 86.56 294 GLU A CA 1
ATOM 2383 C C . GLU A 1 294 ? -29.629 13.376 31.763 1.00 86.56 294 GLU A C 1
ATOM 2385 O O . GLU A 1 294 ? -29.446 14.568 31.517 1.00 86.56 294 GLU A O 1
ATOM 2390 N N . LEU A 1 295 ? -29.315 12.433 30.868 1.00 85.81 295 LEU A N 1
ATOM 2391 C CA . LEU A 1 295 ? -28.732 12.729 29.555 1.00 85.81 295 LEU A CA 1
ATOM 2392 C C . LEU A 1 295 ? -29.632 13.631 28.704 1.00 85.81 295 LEU A C 1
ATOM 2394 O O . LEU A 1 295 ? -29.125 14.515 28.018 1.00 85.81 295 LEU A O 1
ATOM 2398 N N . LYS A 1 296 ? -30.957 13.455 28.764 1.00 89.62 296 LYS A N 1
ATOM 2399 C CA . LYS A 1 296 ? -31.917 14.317 28.053 1.00 89.62 296 LYS A CA 1
ATOM 2400 C C . LYS A 1 296 ? -31.889 15.771 28.534 1.00 89.62 296 LYS A C 1
ATOM 2402 O O . LYS A 1 296 ? -32.241 16.660 27.764 1.00 89.62 296 LYS A O 1
ATOM 2407 N N . LYS A 1 297 ? -31.472 16.026 29.779 1.00 89.06 297 LYS A N 1
ATOM 2408 C CA . LYS A 1 297 ? -31.338 17.381 30.343 1.00 89.06 297 LYS A CA 1
ATOM 2409 C C . LYS A 1 297 ? -30.021 18.054 29.948 1.00 89.06 297 LYS A C 1
ATOM 2411 O O . LYS A 1 297 ? -29.866 19.261 30.139 1.00 89.06 297 LYS A O 1
ATOM 2416 N N . VAL A 1 298 ? -29.060 17.304 29.407 1.00 92.06 298 VAL A N 1
ATOM 2417 C CA . VAL A 1 298 ? -27.764 17.846 28.995 1.00 92.06 298 VAL A CA 1
ATOM 2418 C C . VAL A 1 298 ? -27.930 18.686 27.730 1.00 92.06 298 VAL A C 1
ATOM 2420 O O . VAL A 1 298 ? -28.329 18.192 26.679 1.00 92.06 298 VAL A O 1
ATOM 2423 N N . ASN A 1 299 ? -27.545 19.962 27.802 1.00 92.94 299 ASN A N 1
ATOM 2424 C CA . ASN A 1 299 ? -27.386 20.790 26.609 1.00 92.94 299 ASN A CA 1
ATOM 2425 C C . ASN A 1 299 ? -26.137 20.346 25.823 1.00 92.94 299 ASN A C 1
ATOM 2427 O O . ASN A 1 299 ? -25.013 20.733 26.154 1.00 92.94 299 ASN A O 1
ATOM 2431 N N . PHE A 1 300 ? -26.336 19.522 24.793 1.00 90.44 300 PHE A N 1
ATOM 2432 C CA . PHE A 1 300 ? -25.249 19.005 23.960 1.00 90.44 300 PHE A CA 1
ATOM 2433 C C . PHE A 1 300 ? -24.565 20.082 23.114 1.00 90.44 300 PHE A C 1
ATOM 2435 O O . PHE A 1 300 ? -23.396 19.908 22.787 1.00 90.44 300 PHE A O 1
ATOM 2442 N N . GLU A 1 301 ? -25.219 21.205 22.808 1.00 92.38 301 GLU A N 1
ATOM 2443 C CA . GLU A 1 301 ? -24.566 22.314 22.097 1.00 92.38 301 GLU A CA 1
ATOM 2444 C C . GLU A 1 301 ? -23.457 22.934 22.954 1.00 92.38 301 GLU A C 1
ATOM 2446 O O . GLU A 1 301 ? -22.360 23.204 22.468 1.00 92.38 301 GLU A O 1
ATOM 2451 N N . GLU A 1 302 ? -23.701 23.068 24.259 1.00 92.44 302 GLU A N 1
ATOM 2452 C CA . GLU A 1 302 ? -22.693 23.527 25.216 1.00 92.44 302 GLU A CA 1
ATOM 2453 C C . GLU A 1 302 ? -21.542 22.518 25.339 1.00 92.44 302 GLU A C 1
ATOM 2455 O O . GLU A 1 302 ? -20.375 22.906 25.334 1.00 92.44 302 GLU A O 1
ATOM 2460 N N . VAL A 1 303 ? -21.841 21.215 25.374 1.00 89.25 303 VAL A N 1
ATOM 2461 C CA . VAL A 1 303 ? -20.808 20.163 25.411 1.00 89.25 303 VAL A CA 1
ATOM 2462 C C . VAL A 1 303 ? -19.961 20.192 24.135 1.00 89.25 303 VAL A C 1
ATOM 2464 O O . VAL A 1 303 ? -18.738 20.116 24.210 1.00 89.25 303 VAL A O 1
ATOM 2467 N N . LEU A 1 304 ? -20.584 20.355 22.967 1.00 89.56 304 LEU A N 1
ATOM 2468 C CA . LEU A 1 304 ? -19.899 20.409 21.673 1.00 89.56 304 LEU A CA 1
ATOM 2469 C C . LEU A 1 304 ? -19.137 21.722 21.447 1.00 89.56 304 LEU A C 1
ATOM 2471 O O . LEU A 1 304 ? -18.247 21.761 20.599 1.00 89.56 304 LEU A O 1
ATOM 2475 N N . SER A 1 305 ? -19.426 22.774 22.222 1.00 90.62 305 SER A N 1
ATOM 2476 C CA . SER A 1 305 ? -18.687 24.042 22.160 1.00 90.62 305 SER A CA 1
ATOM 2477 C C . SER A 1 305 ? -17.226 23.914 22.620 1.00 90.62 305 SER A C 1
ATOM 2479 O O . SER A 1 305 ? -16.377 24.726 22.244 1.00 90.62 305 SER A O 1
ATOM 2481 N N . PHE A 1 306 ? -16.895 22.872 23.395 1.00 88.25 306 PHE A N 1
ATOM 2482 C CA . PHE A 1 306 ? -15.518 22.584 23.779 1.00 88.25 306 PHE A CA 1
ATOM 2483 C C . PHE A 1 306 ? -14.756 21.906 22.635 1.00 88.25 306 PHE A C 1
ATOM 2485 O O . PHE A 1 306 ? -15.148 20.850 22.147 1.00 88.25 306 PHE A O 1
ATOM 2492 N N . VAL A 1 307 ? -13.603 22.470 22.266 1.00 81.69 307 VAL A N 1
ATOM 2493 C CA . VAL A 1 307 ? -12.721 21.933 21.208 1.00 81.69 307 VAL A CA 1
ATOM 2494 C C . VAL A 1 307 ? -11.985 20.658 21.650 1.00 81.69 307 VAL A C 1
ATOM 2496 O O . VAL A 1 307 ? -11.609 19.828 20.824 1.00 81.69 307 VAL A O 1
ATOM 2499 N N . GLU A 1 308 ? -11.757 20.492 22.954 1.00 86.38 308 GLU A N 1
ATOM 2500 C CA . GLU A 1 308 ? -10.932 19.421 23.520 1.00 86.38 308 GLU A CA 1
ATOM 2501 C C . GLU A 1 308 ? -11.799 18.323 24.155 1.00 86.38 308 GLU A C 1
ATOM 2503 O O . GLU A 1 308 ? -12.598 18.591 25.054 1.00 86.38 308 GLU A O 1
ATOM 2508 N N . SER A 1 309 ? -11.601 17.066 23.745 1.00 72.12 309 SER A N 1
ATOM 2509 C CA . SER A 1 309 ? -12.440 15.924 24.148 1.00 72.12 309 SER A CA 1
ATOM 2510 C C . SER A 1 309 ? -12.464 15.649 25.656 1.00 72.12 309 SER A C 1
ATOM 2512 O O . SER A 1 309 ? -13.500 15.268 26.196 1.00 72.12 309 SER A O 1
ATOM 2514 N N . TYR A 1 310 ? -11.365 15.892 26.378 1.00 81.12 310 TYR A N 1
ATOM 2515 C CA . TYR A 1 310 ? -11.348 15.719 27.837 1.00 81.12 310 TYR A CA 1
ATOM 2516 C C . TYR A 1 310 ? -12.233 16.752 28.559 1.00 81.12 310 TYR A C 1
ATOM 2518 O O . TYR A 1 310 ? -12.797 16.441 29.608 1.00 81.12 310 TYR A O 1
ATOM 2526 N N . ARG A 1 311 ? -12.410 17.958 27.992 1.00 81.31 311 ARG A N 1
ATOM 2527 C CA . ARG A 1 311 ? -13.323 18.984 28.528 1.00 81.31 311 ARG A CA 1
ATOM 2528 C C . ARG A 1 311 ? -14.778 18.659 28.224 1.00 81.31 311 ARG A C 1
ATOM 2530 O O . ARG A 1 311 ? -15.619 18.834 29.099 1.00 81.31 311 ARG A O 1
ATOM 2537 N N . GLN A 1 312 ? -15.055 18.125 27.032 1.00 88.38 312 GLN A N 1
ATOM 2538 C CA . GLN A 1 312 ? -16.376 17.592 26.682 1.00 88.38 312 GLN A CA 1
ATOM 2539 C C . GLN A 1 312 ? -16.793 16.506 27.684 1.00 88.38 312 GLN A C 1
ATOM 2541 O O . GLN A 1 312 ? -17.882 16.563 28.252 1.00 88.38 312 GLN A O 1
ATOM 2546 N N . TRP A 1 313 ? -15.880 15.571 27.975 1.00 81.50 313 TRP A N 1
ATOM 2547 C CA . TRP A 1 313 ? -16.108 14.511 28.956 1.00 81.50 313 TRP A CA 1
ATOM 2548 C C . TRP A 1 313 ? -16.271 15.045 30.382 1.00 81.50 313 TRP A C 1
ATOM 2550 O O . TRP A 1 313 ? -17.174 14.617 31.094 1.00 81.50 313 TRP A O 1
ATOM 2560 N N . GLY A 1 314 ? -15.449 16.014 30.797 1.00 87.94 314 GLY A N 1
ATOM 2561 C CA . GLY A 1 314 ? -15.582 16.665 32.103 1.00 87.94 314 GLY A CA 1
ATOM 2562 C C . GLY A 1 314 ? -16.928 17.376 32.281 1.00 87.94 314 GLY A C 1
ATOM 2563 O O . GLY A 1 314 ? -17.578 17.207 33.309 1.00 87.94 314 GLY A O 1
ATOM 2564 N N . CYS A 1 315 ? -17.384 18.110 31.262 1.00 87.56 315 CYS A N 1
ATOM 2565 C CA . CYS A 1 315 ? -18.688 18.775 31.257 1.00 87.56 315 CYS A CA 1
ATOM 2566 C C . CYS A 1 315 ? -19.837 17.761 31.343 1.00 87.56 315 CYS A C 1
ATOM 2568 O O . CYS A 1 315 ? -20.725 17.904 32.180 1.00 87.56 315 CYS A O 1
ATOM 2570 N N . MET A 1 316 ? -19.787 16.704 30.527 1.00 86.56 316 MET A N 1
ATOM 2571 C CA . MET A 1 316 ? -20.790 15.639 30.536 1.00 86.56 316 MET A CA 1
ATOM 2572 C C . MET A 1 316 ? -20.836 14.923 31.894 1.00 86.56 316 MET A C 1
ATOM 2574 O O . MET A 1 316 ? -21.913 14.711 32.442 1.00 86.56 316 MET A O 1
ATOM 2578 N N . LYS A 1 317 ? -19.673 14.622 32.482 1.00 85.69 317 LYS A N 1
ATOM 2579 C CA . LYS A 1 317 ? -19.570 13.981 33.796 1.00 85.69 317 LYS A CA 1
ATOM 2580 C C . LYS A 1 317 ? -20.168 14.847 34.908 1.00 85.69 317 LYS A C 1
ATOM 2582 O O . LYS A 1 317 ? -20.936 14.322 35.697 1.00 85.69 317 LYS A O 1
ATOM 2587 N N . ASN A 1 318 ? -19.879 16.151 34.925 1.00 86.12 318 ASN A N 1
ATOM 2588 C CA . ASN A 1 318 ? -20.414 17.091 35.922 1.00 86.12 318 ASN A CA 1
ATOM 2589 C C . ASN A 1 318 ? -21.928 17.334 35.803 1.00 86.12 318 ASN A C 1
ATOM 2591 O O . ASN A 1 318 ? -22.525 17.880 36.722 1.00 86.12 318 ASN A O 1
ATOM 2595 N N . LYS A 1 319 ? -22.532 17.012 34.653 1.00 82.88 319 LYS A N 1
ATOM 2596 C CA . LYS A 1 319 ? -23.976 17.163 34.431 1.00 82.88 319 LYS A CA 1
ATOM 2597 C C . LYS A 1 319 ? -24.770 15.885 34.707 1.00 82.88 319 LYS A C 1
ATOM 2599 O O . LYS A 1 319 ? -25.976 15.975 34.884 1.00 82.88 319 LYS A O 1
ATOM 2604 N N . ILE A 1 320 ? -24.117 14.720 34.700 1.00 79.19 320 ILE A N 1
ATOM 2605 C CA . ILE A 1 320 ? -24.765 13.407 34.864 1.00 79.19 320 ILE A CA 1
ATOM 2606 C C . ILE A 1 320 ? -24.514 12.807 36.259 1.00 79.19 320 ILE A C 1
ATOM 2608 O O . ILE A 1 320 ? -25.351 12.043 36.737 1.00 79.19 320 ILE A O 1
ATOM 2612 N N . LEU A 1 321 ? -23.370 13.105 36.890 1.00 70.19 321 LEU A N 1
ATOM 2613 C CA . LEU A 1 321 ? -23.006 12.650 38.243 1.00 70.19 321 LEU A CA 1
ATOM 2614 C C . LEU A 1 321 ? -23.186 13.761 39.273 1.00 70.19 321 LEU A C 1
ATOM 2616 O O . LEU A 1 321 ? -23.624 13.422 40.392 1.00 70.19 321 LEU A O 1
#